Protein AF-A0A7S1EEF9-F1 (afdb_monomer)

Radius of gyration: 20.45 Å; Cα contacts (8 Å, |Δi|>4): 359; chains: 1; bounding box: 55×72×53 Å

Solvent-accessible surface area (backbone atoms only — not comparable to full-atom values): 11327 Å² total; per-residue (Å²): 123,61,65,48,66,45,102,85,72,47,78,41,76,46,71,66,39,69,47,90,55,63,42,70,73,32,57,14,54,49,58,38,53,23,78,31,76,46,67,27,38,35,26,31,38,33,30,49,46,54,71,49,89,58,75,60,46,37,29,29,81,78,40,41,70,28,49,68,80,46,69,42,42,42,54,56,38,74,76,43,38,69,61,53,48,47,66,74,62,53,83,86,68,64,92,70,43,84,84,50,58,78,56,48,59,57,25,44,51,48,21,53,48,40,38,47,56,54,30,72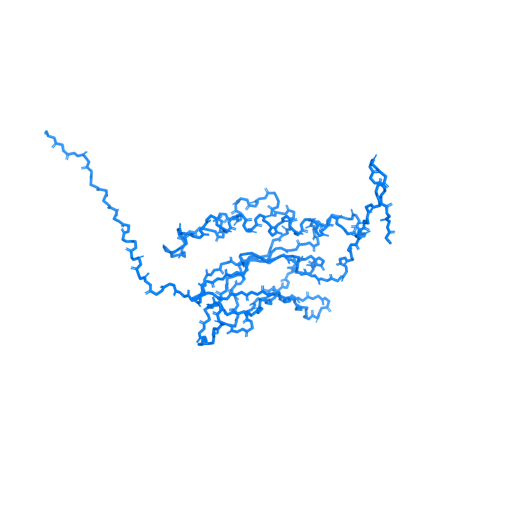,29,34,80,61,87,61,73,37,42,70,29,20,30,36,35,35,30,29,38,42,43,46,84,72,88,76,60,44,98,87,54,34,34,81,47,36,41,34,44,33,28,52,49,98,91,38,82,47,76,50,73,45,78,27,32,33,33,68,65,76,95,63,90,78,76,77,74,78,76,81,78,81,74,74,93,78,87,136

Organism: Hemiselmis andersenii (NCBI:txid464988)

Nearest PDB structures (foldseek):
  6tav-assembly1_B  TM=4.801E-01  e=5.821E-01  Homo sapiens
  6tav-assembly1_D  TM=5.056E-01  e=6.971E-01  Homo sapiens
  6tav-assembly1_A  TM=4.445E-01  e=6.565E-01  Homo sapiens
  3f83-assembly1_A  TM=3.306E-01  e=5.821E-01  Escherichia coli
  6q2s-assembly1_F  TM=2.881E-01  e=2.186E+00  Homo sapiens

Structure (mmCIF, N/CA/C/O backbone):
data_AF-A0A7S1EEF9-F1
#
_entry.id   AF-A0A7S1EEF9-F1
#
loop_
_atom_site.group_PDB
_atom_site.id
_atom_site.type_symbol
_atom_site.label_atom_id
_atom_site.label_alt_id
_atom_site.label_comp_id
_atom_site.label_asym_id
_atom_site.label_entity_id
_atom_site.label_seq_id
_atom_site.pdbx_PDB_ins_code
_atom_site.Cartn_x
_atom_site.Cartn_y
_atom_site.Cartn_z
_atom_site.occupancy
_atom_site.B_iso_or_equiv
_atom_site.auth_seq_id
_atom_site.auth_comp_id
_atom_site.auth_asym_id
_atom_site.auth_atom_id
_atom_site.pdbx_PDB_model_num
ATOM 1 N N . GLY A 1 1 ? -2.400 23.378 19.618 1.00 46.91 1 GLY A N 1
ATOM 2 C CA . GLY A 1 1 ? -1.379 22.393 20.005 1.00 46.91 1 GLY A CA 1
ATOM 3 C C . GLY A 1 1 ? -1.128 22.534 21.483 1.00 46.91 1 GLY A C 1
ATOM 4 O O . GLY A 1 1 ? -1.072 23.665 21.955 1.00 46.91 1 GLY A O 1
ATOM 5 N N . LEU A 1 2 ? -1.055 21.421 22.207 1.00 45.19 2 LEU A N 1
ATOM 6 C CA . LEU A 1 2 ? -0.464 21.422 23.544 1.00 45.19 2 LEU A CA 1
ATOM 7 C C . LEU A 1 2 ? 1.056 21.426 23.348 1.00 45.19 2 LEU A C 1
ATOM 9 O O . LEU A 1 2 ? 1.566 20.722 22.481 1.00 45.19 2 LEU A O 1
ATOM 13 N N . VAL A 1 3 ? 1.758 22.264 24.097 1.00 49.09 3 VAL A N 1
ATOM 14 C CA . VAL A 1 3 ? 3.220 22.260 24.147 1.00 49.09 3 VAL A CA 1
ATOM 15 C C . VAL A 1 3 ? 3.581 21.526 25.429 1.00 49.09 3 VAL A C 1
ATOM 17 O O . VAL A 1 3 ? 3.181 21.972 26.506 1.00 49.09 3 VAL A O 1
ATOM 20 N N . GLU A 1 4 ? 4.270 20.390 25.327 1.00 50.81 4 GLU A N 1
ATOM 21 C CA . GLU A 1 4 ? 4.992 19.867 26.487 1.00 50.81 4 GLU A CA 1
ATOM 22 C C . GLU A 1 4 ? 6.319 20.598 26.556 1.00 50.81 4 GLU A C 1
ATOM 24 O O . GLU A 1 4 ? 7.021 20.731 25.559 1.00 50.81 4 GLU A O 1
ATOM 29 N N . VAL A 1 5 ? 6.665 21.076 27.740 1.00 53.91 5 VAL A N 1
ATOM 30 C CA . VAL A 1 5 ? 8.011 21.572 27.992 1.00 53.91 5 VAL A CA 1
ATOM 31 C C . VAL A 1 5 ? 8.830 20.358 28.410 1.00 53.91 5 VAL A C 1
ATOM 33 O O . VAL A 1 5 ? 8.474 19.688 29.383 1.00 53.91 5 VAL A O 1
ATOM 36 N N . ASP A 1 6 ? 9.881 20.031 27.658 1.00 58.66 6 ASP A N 1
ATOM 37 C CA . ASP A 1 6 ? 10.762 18.926 28.028 1.00 58.66 6 ASP A CA 1
ATOM 38 C C . ASP A 1 6 ? 11.450 19.202 29.383 1.00 58.66 6 ASP A C 1
ATOM 40 O O . ASP A 1 6 ? 11.428 20.312 29.925 1.00 58.66 6 ASP A O 1
ATOM 44 N N . LYS A 1 7 ? 12.092 18.180 29.956 1.00 60.44 7 LYS A N 1
ATOM 45 C CA . LYS A 1 7 ? 12.815 18.293 31.238 1.00 60.44 7 LYS A CA 1
ATOM 46 C C . LYS A 1 7 ? 13.932 19.356 31.245 1.00 60.44 7 LYS A C 1
ATOM 48 O O . LYS A 1 7 ? 14.438 19.676 32.319 1.00 60.44 7 LYS A O 1
ATOM 53 N N . ASP A 1 8 ? 14.328 19.856 30.076 1.00 71.44 8 ASP A N 1
ATOM 54 C CA . ASP A 1 8 ? 15.395 20.830 29.865 1.00 71.44 8 ASP A CA 1
ATOM 55 C C . ASP A 1 8 ? 14.844 22.232 29.508 1.00 71.44 8 ASP A C 1
ATOM 57 O O . ASP A 1 8 ? 15.625 23.164 29.317 1.00 71.44 8 ASP A O 1
ATOM 61 N N . GLY A 1 9 ? 13.516 22.417 29.490 1.00 54.78 9 GLY A N 1
ATOM 62 C CA . GLY A 1 9 ? 12.869 23.709 29.261 1.00 54.78 9 GLY A CA 1
ATOM 63 C C . GLY A 1 9 ? 12.579 24.041 27.795 1.00 54.78 9 GLY A C 1
ATOM 64 O O . GLY A 1 9 ? 12.244 25.191 27.513 1.00 54.78 9 GLY A O 1
ATOM 65 N N . ASN A 1 10 ? 12.714 23.088 26.867 1.00 66.25 10 ASN A N 1
ATOM 66 C CA . ASN A 1 10 ? 12.400 23.321 25.457 1.00 66.25 10 ASN A CA 1
ATOM 67 C C . ASN A 1 10 ? 10.929 23.029 25.168 1.00 66.25 10 ASN A C 1
ATOM 69 O O . ASN A 1 10 ? 10.395 22.003 25.590 1.00 66.25 10 ASN A O 1
ATOM 73 N N . ASP A 1 11 ? 10.303 23.901 24.381 1.00 54.50 11 ASP A N 1
ATOM 74 C CA . ASP A 1 11 ? 8.966 23.675 23.844 1.00 54.50 11 ASP A CA 1
ATOM 75 C C . ASP A 1 11 ? 9.004 22.496 22.858 1.00 54.50 11 ASP A C 1
ATOM 77 O O . ASP A 1 11 ? 9.438 22.631 21.710 1.00 54.50 11 ASP A O 1
ATOM 81 N N . ALA A 1 12 ? 8.531 21.328 23.288 1.00 56.34 12 ALA A N 1
ATOM 82 C CA . ALA A 1 12 ? 8.181 20.242 22.392 1.00 56.34 12 ALA A CA 1
ATOM 83 C C . ALA A 1 12 ? 6.761 20.505 21.879 1.00 56.34 12 ALA A C 1
ATOM 85 O O . ALA A 1 12 ? 5.764 20.363 22.595 1.00 56.34 12 ALA A O 1
ATOM 86 N N . ALA A 1 13 ? 6.657 20.931 20.621 1.00 51.94 13 ALA A N 1
ATOM 87 C CA . ALA A 1 13 ? 5.372 21.006 19.945 1.00 51.94 13 ALA A CA 1
ATOM 88 C C . ALA A 1 13 ? 4.803 19.587 19.811 1.00 51.94 13 ALA A C 1
ATOM 90 O O . ALA A 1 13 ? 5.277 18.802 18.989 1.00 51.94 13 ALA A O 1
ATOM 91 N N . ILE A 1 14 ? 3.785 19.256 20.610 1.00 55.59 14 ILE A N 1
ATOM 92 C CA . ILE A 1 14 ? 3.015 18.033 20.399 1.00 55.59 14 ILE A CA 1
ATOM 93 C C . ILE A 1 14 ? 2.037 18.328 19.263 1.00 55.59 14 ILE A C 1
ATOM 95 O O . ILE A 1 14 ? 1.020 19.015 19.430 1.00 55.59 14 ILE A O 1
ATOM 99 N N . GLU A 1 15 ? 2.385 17.852 18.072 1.00 58.03 15 GLU A N 1
ATOM 100 C CA . GLU A 1 15 ? 1.498 17.875 16.919 1.00 58.03 15 GLU A CA 1
ATOM 101 C C . GLU A 1 15 ? 0.533 16.695 17.026 1.00 58.03 15 GLU A C 1
ATOM 103 O O . GLU A 1 15 ? 0.920 15.541 16.862 1.00 58.03 15 GLU A O 1
ATOM 108 N N . PHE A 1 16 ? -0.732 16.988 17.320 1.00 60.59 16 PHE A N 1
ATOM 109 C CA . PHE A 1 16 ? -1.771 15.972 17.248 1.00 60.59 16 PHE A CA 1
ATOM 110 C C . PHE A 1 16 ? -2.280 15.869 15.815 1.00 60.59 16 PHE A C 1
ATOM 112 O O . PHE A 1 16 ? -2.614 16.882 15.196 1.00 60.59 16 PHE A O 1
ATOM 119 N N . ARG A 1 17 ? -2.373 14.645 15.303 1.00 65.25 17 ARG A N 1
ATOM 120 C CA . ARG A 1 17 ? -3.018 14.338 14.031 1.00 65.25 17 ARG A CA 1
ATOM 121 C C . ARG A 1 17 ? -4.492 14.035 14.247 1.00 65.25 17 ARG A C 1
ATOM 123 O O . ARG A 1 17 ? -4.893 13.359 15.193 1.00 65.25 17 ARG A O 1
ATOM 130 N N . ASP A 1 18 ? -5.298 14.538 13.328 1.00 68.38 18 ASP A N 1
ATOM 131 C CA . ASP A 1 18 ? -6.700 14.175 13.210 1.00 68.38 18 ASP A CA 1
ATOM 132 C C . ASP A 1 18 ? -6.814 12.967 12.270 1.00 68.38 18 ASP A C 1
ATOM 134 O O . ASP A 1 18 ? -6.544 13.080 11.074 1.00 68.38 18 ASP A O 1
ATOM 138 N N . LEU A 1 19 ? -7.173 11.802 12.816 1.00 72.62 19 LEU A N 1
ATOM 139 C CA . LEU A 1 19 ? -7.384 10.577 12.038 1.00 72.62 19 LEU A CA 1
ATOM 140 C C . LEU A 1 19 ? -8.787 10.477 11.424 1.00 72.62 19 LEU A C 1
ATOM 142 O O . LEU A 1 19 ? -9.095 9.461 10.809 1.00 72.62 19 LEU A O 1
ATOM 146 N N . SER A 1 20 ? -9.629 11.509 11.537 1.00 70.31 20 SER A N 1
ATOM 147 C CA . SER A 1 20 ? -10.850 11.589 10.724 1.00 70.31 20 SER A CA 1
ATOM 148 C C . SER A 1 20 ? -10.544 11.773 9.234 1.00 70.31 20 SER A C 1
ATOM 150 O O . SER A 1 20 ? -11.399 11.507 8.391 1.00 70.31 20 SER A O 1
ATOM 152 N N . VAL A 1 21 ? -9.319 12.200 8.903 1.00 82.06 21 VAL A N 1
ATOM 153 C CA . VAL A 1 21 ? -8.825 12.303 7.532 1.00 82.06 21 VAL A CA 1
ATOM 154 C C . VAL A 1 21 ? -7.861 11.145 7.249 1.00 82.06 21 VAL A C 1
ATOM 156 O O . VAL A 1 21 ? -6.752 11.116 7.794 1.00 82.06 21 VAL A O 1
ATOM 159 N N . PRO A 1 22 ? -8.239 10.207 6.368 1.00 87.94 22 PRO A N 1
ATOM 160 C CA . PRO A 1 22 ? -7.384 9.092 5.991 1.00 87.94 22 PRO A CA 1
ATOM 161 C C . PRO A 1 22 ? -6.070 9.547 5.342 1.00 87.94 22 PRO A C 1
ATOM 163 O O . PRO A 1 22 ? -6.051 10.479 4.535 1.00 87.94 22 PRO A O 1
ATOM 166 N N . SER A 1 23 ? -4.962 8.865 5.639 1.00 89.94 23 SER A N 1
ATOM 167 C CA . SER A 1 23 ? -3.647 9.184 5.064 1.00 89.94 23 SER A CA 1
ATOM 168 C C . SER A 1 23 ? -2.727 7.968 4.936 1.00 89.94 23 SER A C 1
ATOM 170 O O . SER A 1 23 ? -2.947 6.937 5.571 1.00 89.94 23 SER A O 1
ATOM 172 N N . ILE A 1 24 ? -1.678 8.095 4.112 1.00 92.88 24 ILE A N 1
ATOM 173 C CA . ILE A 1 24 ? -0.607 7.097 3.986 1.00 92.88 24 ILE A CA 1
ATOM 174 C C . ILE A 1 24 ? 0.644 7.629 4.694 1.00 92.88 24 ILE A C 1
ATOM 176 O O . ILE A 1 24 ? 1.348 8.458 4.113 1.00 92.88 24 ILE A O 1
ATOM 180 N N . PRO A 1 25 ? 0.950 7.183 5.926 1.00 89.69 25 PRO A N 1
ATOM 181 C CA . PRO A 1 25 ? 2.152 7.629 6.622 1.00 89.69 25 PRO A CA 1
ATOM 182 C C . PRO A 1 25 ? 3.426 7.004 6.052 1.00 89.69 25 PRO A C 1
ATOM 184 O O . PRO A 1 25 ? 4.484 7.625 6.096 1.00 89.69 25 PRO A O 1
ATOM 187 N N . MET A 1 26 ? 3.345 5.780 5.517 1.00 89.56 26 MET A N 1
ATOM 188 C CA . MET A 1 26 ? 4.492 5.108 4.915 1.00 89.56 26 MET A CA 1
ATOM 189 C C . MET A 1 26 ? 4.072 3.996 3.954 1.00 89.56 26 MET A C 1
ATOM 191 O O . MET A 1 26 ? 3.024 3.365 4.108 1.00 89.56 26 MET A O 1
ATOM 195 N N . VAL A 1 27 ? 4.949 3.740 2.988 1.00 90.38 27 VAL A N 1
ATOM 196 C CA . VAL A 1 27 ? 4.906 2.601 2.078 1.00 90.38 27 VAL A CA 1
ATOM 197 C C . VAL A 1 27 ? 6.290 1.963 2.012 1.00 90.38 27 VAL A C 1
ATOM 199 O O . VAL A 1 27 ? 7.293 2.680 1.999 1.00 90.38 27 VAL A O 1
ATOM 202 N N . ALA A 1 28 ? 6.363 0.633 1.985 1.00 87.69 28 ALA A N 1
ATOM 203 C CA . ALA A 1 28 ? 7.625 -0.061 1.757 1.00 87.69 28 ALA A CA 1
ATOM 204 C C . ALA A 1 28 ? 7.444 -1.425 1.067 1.00 87.69 28 ALA A C 1
ATOM 206 O O . ALA A 1 28 ? 6.498 -2.145 1.383 1.00 87.69 28 ALA A O 1
ATOM 207 N N . PRO A 1 29 ? 8.386 -1.819 0.194 1.00 87.56 29 PRO A N 1
ATOM 208 C CA . PRO A 1 29 ? 9.399 -0.939 -0.388 1.00 87.56 29 PRO A CA 1
ATOM 209 C C . PRO A 1 29 ? 8.738 0.166 -1.234 1.00 87.56 29 PRO A C 1
ATOM 211 O O . PRO A 1 29 ? 7.658 -0.024 -1.786 1.00 87.56 29 PRO A O 1
ATOM 214 N N . SER A 1 30 ? 9.365 1.341 -1.304 1.00 86.12 30 SER A N 1
ATOM 215 C CA . SER A 1 30 ? 8.897 2.459 -2.144 1.00 86.12 30 SER A CA 1
ATOM 216 C C . SER A 1 30 ? 9.380 2.353 -3.595 1.00 86.12 30 SER A C 1
ATOM 218 O O . SER A 1 30 ? 9.077 3.220 -4.412 1.00 86.12 30 SER A O 1
ATOM 220 N N . GLU A 1 31 ? 10.130 1.297 -3.907 1.00 84.69 31 GLU A N 1
ATOM 221 C CA . GLU A 1 31 ? 10.705 1.000 -5.213 1.00 84.69 31 GLU A CA 1
ATOM 222 C C . GLU A 1 31 ? 10.540 -0.496 -5.525 1.00 84.69 31 GLU A C 1
ATOM 224 O O . GLU A 1 31 ? 10.658 -1.337 -4.628 1.00 84.69 31 GLU A O 1
ATOM 229 N N . ALA A 1 32 ? 10.282 -0.840 -6.787 1.00 84.12 32 ALA A N 1
ATOM 230 C CA . ALA A 1 32 ? 10.229 -2.221 -7.265 1.00 84.12 32 ALA A CA 1
ATOM 231 C C . ALA A 1 32 ? 10.844 -2.382 -8.664 1.00 84.12 32 ALA A C 1
ATOM 233 O O . ALA A 1 32 ? 10.880 -1.433 -9.444 1.00 84.12 32 ALA A O 1
ATOM 234 N N . PRO A 1 33 ? 11.288 -3.592 -9.042 1.00 85.12 33 PRO A N 1
ATOM 235 C CA . PRO A 1 33 ? 11.699 -3.878 -10.409 1.00 85.12 33 PRO A CA 1
ATOM 236 C C . PRO A 1 33 ? 10.537 -3.732 -11.404 1.00 85.12 33 PRO A C 1
ATOM 238 O O . PRO A 1 33 ? 9.390 -4.075 -11.112 1.00 85.12 33 PRO A O 1
ATOM 241 N N . ALA A 1 34 ? 10.860 -3.284 -12.618 1.00 87.06 34 ALA A N 1
ATOM 24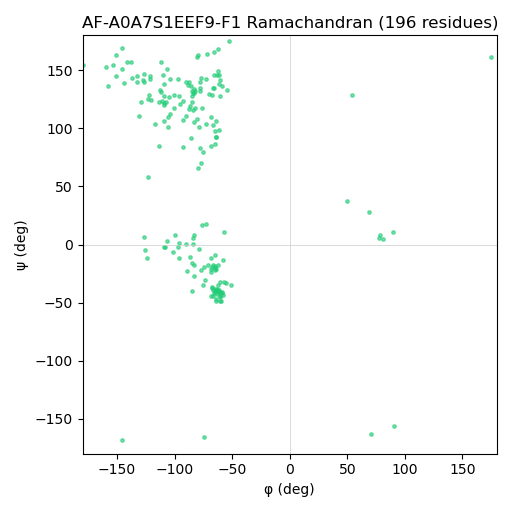2 C CA . ALA A 1 34 ? 9.916 -3.040 -13.708 1.00 87.06 34 ALA A CA 1
ATOM 243 C C . ALA A 1 34 ? 9.064 -4.263 -14.065 1.00 87.06 34 ALA A C 1
ATOM 245 O O . ALA A 1 34 ? 7.898 -4.114 -14.415 1.00 87.06 34 ALA A O 1
ATOM 246 N N . ARG A 1 35 ? 9.602 -5.481 -13.940 1.00 84.50 35 ARG A N 1
ATOM 247 C CA . ARG A 1 35 ? 8.847 -6.723 -14.178 1.00 84.50 35 ARG A CA 1
ATOM 248 C C . ARG A 1 35 ? 7.688 -6.978 -13.202 1.00 84.50 35 ARG A C 1
ATOM 250 O O . ARG A 1 35 ? 6.930 -7.917 -13.430 1.00 84.50 35 ARG A O 1
ATOM 257 N N . GLY A 1 36 ? 7.551 -6.189 -12.135 1.00 84.62 36 GLY A N 1
ATOM 258 C CA . GLY A 1 36 ? 6.510 -6.360 -11.123 1.00 84.62 36 GLY A CA 1
ATOM 259 C C . GLY A 1 36 ? 6.713 -7.592 -10.235 1.00 84.62 36 GLY A C 1
ATOM 260 O O . GLY A 1 36 ? 7.809 -8.153 -10.149 1.00 84.62 36 GLY A O 1
ATOM 261 N N . GLY A 1 37 ? 5.644 -7.993 -9.544 1.00 81.31 37 GLY A N 1
ATOM 262 C CA . GLY A 1 37 ? 5.634 -9.129 -8.615 1.00 81.31 37 GLY A CA 1
ATOM 263 C C . GLY A 1 37 ? 6.190 -8.807 -7.225 1.00 81.31 37 GLY A C 1
ATOM 264 O O . GLY A 1 37 ? 6.332 -9.694 -6.388 1.00 81.31 37 GLY A O 1
ATOM 265 N N . SER A 1 38 ? 6.534 -7.544 -6.961 1.00 84.12 38 SER A N 1
ATOM 266 C CA . SER A 1 38 ? 6.968 -7.107 -5.634 1.00 84.12 38 SER A CA 1
ATOM 267 C C . SER A 1 38 ? 5.772 -6.787 -4.758 1.00 84.12 38 SER A C 1
ATOM 269 O O . SER A 1 38 ? 4.900 -6.013 -5.150 1.00 84.12 38 SER A O 1
ATOM 271 N N . VAL A 1 39 ? 5.762 -7.341 -3.548 1.00 87.38 39 VAL A N 1
ATOM 272 C CA . VAL A 1 39 ? 4.751 -7.000 -2.553 1.00 87.38 39 VAL A CA 1
ATOM 273 C C . VAL A 1 39 ? 5.173 -5.751 -1.790 1.00 87.38 39 VAL A C 1
ATOM 275 O O . VAL A 1 39 ? 6.230 -5.698 -1.159 1.00 87.38 39 VAL A O 1
ATOM 278 N N . VAL A 1 40 ? 4.309 -4.750 -1.846 1.00 88.19 40 VAL A N 1
ATOM 279 C CA . VAL A 1 40 ? 4.423 -3.453 -1.198 1.00 88.19 40 VAL A CA 1
ATOM 280 C C . VAL A 1 40 ? 3.406 -3.389 -0.070 1.00 88.19 40 VAL A C 1
ATOM 282 O O . VAL A 1 40 ? 2.221 -3.647 -0.274 1.00 88.19 40 VAL A O 1
ATOM 285 N N . LEU A 1 41 ? 3.869 -3.037 1.123 1.00 90.44 41 LEU A N 1
ATOM 286 C CA . LEU A 1 41 ? 3.030 -2.805 2.285 1.00 90.44 41 LEU A CA 1
ATOM 287 C C . LEU A 1 41 ? 2.732 -1.309 2.396 1.00 90.44 41 LEU A C 1
ATOM 289 O O . LEU A 1 41 ? 3.649 -0.494 2.511 1.00 90.44 41 LEU A O 1
ATOM 293 N N . VAL A 1 42 ? 1.451 -0.955 2.366 1.00 92.56 42 VAL A N 1
ATOM 294 C CA . VAL A 1 42 ? 0.959 0.421 2.489 1.00 92.56 42 VAL A CA 1
ATOM 295 C C . VAL A 1 42 ? 0.234 0.558 3.821 1.00 92.56 42 VAL A C 1
ATOM 297 O O . VAL A 1 42 ? -0.721 -0.173 4.079 1.00 92.56 42 VAL A O 1
ATOM 300 N N . ALA A 1 43 ? 0.661 1.495 4.665 1.00 92.62 43 ALA A N 1
ATOM 301 C CA . ALA A 1 43 ? -0.096 1.852 5.858 1.00 92.62 43 ALA A CA 1
ATOM 302 C C . ALA A 1 43 ? -1.199 2.854 5.505 1.00 92.62 43 ALA A C 1
ATOM 304 O O . ALA A 1 43 ? -0.938 3.836 4.817 1.00 92.62 43 ALA A O 1
ATOM 305 N N . LEU A 1 44 ? -2.411 2.625 6.003 1.00 92.25 44 LEU A N 1
ATOM 306 C CA . LEU A 1 44 ? -3.544 3.542 5.925 1.00 92.25 44 LEU A CA 1
ATOM 307 C C . LEU A 1 44 ? -3.929 3.949 7.348 1.00 92.25 44 LEU A C 1
ATOM 309 O O . LEU A 1 44 ? -4.535 3.162 8.074 1.00 92.25 44 LEU A O 1
ATOM 313 N N . ALA A 1 45 ? -3.560 5.159 7.756 1.00 89.12 45 ALA A N 1
ATOM 314 C CA . ALA A 1 45 ? -3.952 5.716 9.046 1.00 89.12 45 ALA A CA 1
ATOM 315 C C . ALA A 1 45 ? -5.301 6.431 8.916 1.00 89.12 45 ALA A C 1
ATOM 317 O O . ALA A 1 45 ? -5.535 7.114 7.918 1.00 89.12 45 ALA A O 1
ATOM 318 N N . GLY A 1 46 ? -6.174 6.287 9.918 1.00 85.25 46 GLY A N 1
ATOM 319 C CA . GLY A 1 46 ? -7.500 6.915 9.902 1.00 85.25 46 GLY A CA 1
ATOM 320 C C . GLY A 1 46 ? -8.443 6.317 8.857 1.00 85.25 46 GLY A C 1
ATOM 321 O O . GLY A 1 46 ? -9.305 7.013 8.337 1.00 85.25 46 GLY A O 1
ATOM 322 N N . ALA A 1 47 ? -8.259 5.040 8.512 1.00 88.00 47 ALA A N 1
ATOM 323 C CA . ALA A 1 47 ? -9.030 4.340 7.484 1.00 88.00 47 ALA A CA 1
ATOM 324 C C . ALA A 1 47 ? -9.709 3.076 8.053 1.00 88.00 47 ALA A C 1
ATOM 326 O O . ALA A 1 47 ? -9.449 1.974 7.565 1.00 88.00 47 ALA A O 1
ATOM 327 N N . PRO A 1 48 ? -10.560 3.188 9.093 1.00 86.31 48 PRO A N 1
ATOM 328 C CA . PRO A 1 48 ? -11.176 2.021 9.727 1.00 86.31 48 PRO A CA 1
ATOM 329 C C . PRO A 1 48 ? -12.045 1.208 8.761 1.00 86.31 48 PRO A C 1
ATOM 331 O O . PRO A 1 48 ? -12.075 -0.016 8.857 1.00 86.31 48 PRO A O 1
ATOM 334 N N . ASP A 1 49 ? -12.686 1.855 7.787 1.00 88.88 49 ASP A N 1
ATOM 335 C CA . ASP A 1 49 ? -13.540 1.171 6.811 1.00 88.88 49 ASP A CA 1
ATOM 336 C C . ASP A 1 49 ? -12.751 0.277 5.845 1.00 88.88 49 ASP A C 1
ATOM 338 O O . ASP A 1 49 ? -13.295 -0.691 5.317 1.00 88.88 49 ASP A O 1
ATOM 342 N N . ALA A 1 50 ? -11.443 0.515 5.674 1.00 88.12 50 ALA A N 1
ATOM 343 C CA . ALA A 1 50 ? -10.575 -0.390 4.919 1.00 88.12 50 ALA A CA 1
ATOM 344 C C . ALA A 1 50 ? -10.427 -1.769 5.595 1.00 88.12 50 ALA A C 1
ATOM 346 O O . ALA A 1 50 ? -10.039 -2.734 4.943 1.00 88.12 50 ALA A O 1
ATOM 347 N N . LEU A 1 51 ? -10.737 -1.873 6.894 1.00 86.50 51 LEU A N 1
ATOM 348 C CA . LEU A 1 51 ? -10.774 -3.125 7.660 1.00 86.50 51 LEU A CA 1
ATOM 349 C C . LEU A 1 51 ? -12.155 -3.801 7.623 1.00 86.50 51 LEU A C 1
ATOM 351 O O . LEU A 1 51 ? -12.355 -4.825 8.281 1.00 86.50 51 LEU A O 1
ATOM 355 N N . GLY A 1 52 ? -13.116 -3.196 6.922 1.00 83.06 52 GLY A N 1
ATOM 356 C CA . GLY A 1 52 ? -14.471 -3.699 6.762 1.00 83.06 52 GLY A CA 1
ATOM 357 C C . GLY A 1 52 ? -14.569 -4.882 5.796 1.00 83.06 52 GLY A C 1
ATOM 358 O O . GLY A 1 52 ? -13.589 -5.532 5.441 1.00 83.06 52 GLY A O 1
ATOM 359 N N . THR A 1 53 ? -15.796 -5.188 5.376 1.00 76.56 53 THR A N 1
ATOM 360 C CA . THR A 1 53 ? -16.074 -6.290 4.438 1.00 76.56 53 THR A CA 1
ATOM 361 C C . THR A 1 53 ? -15.927 -5.898 2.974 1.00 76.56 53 THR A C 1
ATOM 363 O O . THR A 1 53 ? -15.878 -6.778 2.114 1.00 76.56 53 THR A O 1
ATOM 366 N N . ASP A 1 54 ? -15.903 -4.598 2.684 1.00 86.44 54 ASP A N 1
ATOM 367 C CA . ASP A 1 54 ? -15.773 -4.106 1.321 1.00 86.44 54 ASP A CA 1
ATOM 368 C C . ASP A 1 54 ? -14.344 -4.321 0.805 1.00 86.44 54 ASP A C 1
ATOM 370 O O . ASP A 1 54 ? -13.374 -4.175 1.553 1.00 86.44 54 ASP A O 1
ATOM 374 N N . PRO A 1 55 ? -14.185 -4.679 -0.480 1.00 87.44 55 PRO A N 1
ATOM 375 C CA . PRO A 1 55 ? -12.874 -4.958 -1.033 1.00 87.44 55 PRO A CA 1
ATOM 376 C C . PRO A 1 55 ? -12.029 -3.685 -1.091 1.00 87.44 55 PRO A C 1
ATOM 378 O O . PRO A 1 55 ? -12.426 -2.676 -1.677 1.00 87.44 55 PRO A O 1
ATOM 381 N N . VAL A 1 56 ? -10.818 -3.774 -0.547 1.00 93.88 56 VAL A N 1
ATOM 382 C CA . VAL A 1 56 ? -9.754 -2.806 -0.811 1.00 93.88 56 VAL A CA 1
ATOM 383 C C . VAL A 1 56 ? -9.161 -3.114 -2.179 1.00 93.88 56 VAL A C 1
ATOM 385 O O . VAL A 1 56 ? -8.834 -4.263 -2.483 1.00 93.88 56 VAL A O 1
ATOM 388 N N . THR A 1 57 ? -9.009 -2.091 -3.013 1.00 95.94 57 THR A N 1
ATOM 389 C CA . THR A 1 57 ? -8.342 -2.208 -4.309 1.00 95.94 57 THR A CA 1
ATOM 390 C C . THR A 1 57 ? -7.036 -1.436 -4.301 1.00 95.94 57 THR A C 1
ATOM 392 O O . THR A 1 57 ? -6.811 -0.527 -3.499 1.00 95.94 57 THR A O 1
ATOM 395 N N . CYS A 1 58 ? -6.136 -1.831 -5.192 1.00 93.69 58 CYS A N 1
ATOM 396 C CA . CYS A 1 58 ? -4.817 -1.244 -5.287 1.00 93.69 58 CYS A CA 1
ATOM 397 C C . CYS A 1 58 ? -4.400 -1.177 -6.751 1.00 93.69 58 CYS A C 1
ATOM 399 O O . CYS A 1 58 ? -4.673 -2.099 -7.519 1.00 93.69 58 CYS A O 1
ATOM 401 N N . PHE A 1 59 ? -3.769 -0.082 -7.156 1.00 95.62 59 PHE A N 1
ATOM 402 C CA . PHE A 1 59 ? -3.242 0.078 -8.506 1.00 95.62 59 PHE A CA 1
ATOM 403 C C . PHE A 1 59 ? -2.064 1.043 -8.521 1.00 95.62 59 PHE A C 1
ATOM 405 O O . PHE A 1 59 ? -1.960 1.943 -7.692 1.00 95.62 59 PHE A O 1
ATOM 412 N N . VAL A 1 60 ? -1.187 0.888 -9.503 1.00 93.31 60 VAL A N 1
ATOM 413 C CA . VAL A 1 60 ? -0.131 1.853 -9.800 1.00 93.31 60 VAL A CA 1
ATOM 414 C C . VAL A 1 60 ? -0.536 2.617 -11.053 1.00 93.31 60 VAL A C 1
ATOM 416 O O . VAL A 1 60 ? -0.826 2.000 -12.076 1.00 93.31 60 VAL A O 1
ATOM 419 N N . ILE A 1 61 ? -0.544 3.954 -11.003 1.00 92.19 61 ILE A N 1
ATOM 420 C CA . ILE A 1 61 ? -1.093 4.817 -12.076 1.00 92.19 61 ILE A CA 1
ATOM 421 C C . ILE A 1 61 ? -0.540 4.457 -13.467 1.00 92.19 61 ILE A C 1
ATOM 423 O O . ILE A 1 61 ? -1.252 4.522 -14.465 1.00 92.19 61 ILE A O 1
ATOM 427 N N . SER A 1 62 ? 0.726 4.049 -13.530 1.00 87.75 62 SER A N 1
ATOM 428 C CA . SER A 1 62 ? 1.447 3.728 -14.764 1.00 87.75 62 SER A CA 1
ATOM 429 C C . SER A 1 62 ? 1.473 2.247 -15.151 1.00 87.75 62 SER A C 1
ATOM 431 O O . SER A 1 62 ? 1.927 1.936 -16.249 1.00 87.75 62 SER A O 1
ATOM 433 N N . ALA A 1 63 ? 1.070 1.338 -14.258 1.00 87.19 63 ALA A N 1
ATOM 434 C CA . ALA A 1 63 ? 1.186 -0.114 -14.459 1.00 87.19 63 ALA A CA 1
ATOM 435 C C . ALA A 1 63 ? -0.156 -0.858 -14.332 1.00 87.19 63 ALA A C 1
ATOM 437 O O . ALA A 1 63 ? -0.262 -2.013 -14.734 1.00 87.19 63 ALA A O 1
ATOM 438 N N . GLY A 1 64 ? -1.203 -0.190 -13.842 1.00 92.06 64 GLY A N 1
ATOM 439 C CA . GLY A 1 64 ? -2.535 -0.763 -13.696 1.00 92.06 64 GLY A CA 1
ATOM 440 C C . GLY A 1 64 ? -2.760 -1.432 -12.341 1.00 92.06 64 GLY A C 1
ATOM 441 O O . GLY A 1 64 ? -2.153 -1.059 -11.338 1.00 92.06 64 GLY A O 1
ATOM 442 N N . ALA A 1 65 ? -3.710 -2.367 -12.307 1.00 93.62 65 ALA A N 1
ATOM 443 C CA . ALA A 1 65 ? -4.213 -2.972 -11.078 1.00 93.62 65 ALA A CA 1
ATOM 444 C C . ALA A 1 65 ? -3.186 -3.898 -10.410 1.00 93.62 65 ALA A C 1
ATOM 446 O O . ALA A 1 65 ? -2.661 -4.815 -11.046 1.00 93.62 65 ALA A O 1
ATOM 447 N N . CYS A 1 66 ? -2.967 -3.681 -9.117 1.00 90.12 66 CYS A N 1
ATOM 448 C CA . CYS A 1 66 ? -2.208 -4.556 -8.234 1.00 90.12 66 CYS A CA 1
ATOM 449 C C . CYS A 1 66 ? -3.078 -5.728 -7.762 1.00 90.12 66 CYS A C 1
ATOM 451 O O . CYS A 1 66 ? -4.308 -5.642 -7.741 1.00 90.12 66 CYS A O 1
ATOM 453 N N . THR A 1 67 ? -2.433 -6.784 -7.273 1.00 88.94 67 THR A N 1
ATOM 454 C CA . THR A 1 67 ? -3.118 -7.849 -6.527 1.00 88.94 67 THR A CA 1
ATOM 455 C C . THR A 1 67 ? -3.056 -7.533 -5.037 1.00 88.94 67 THR A C 1
ATOM 457 O O . THR A 1 67 ? -1.969 -7.355 -4.494 1.00 88.94 67 THR A O 1
ATOM 460 N N . VAL A 1 68 ? -4.200 -7.453 -4.354 1.00 89.06 68 VAL A N 1
ATOM 461 C CA . VAL A 1 68 ? -4.233 -7.285 -2.891 1.00 89.06 68 VAL A CA 1
ATOM 462 C C . VAL A 1 68 ? -4.184 -8.663 -2.238 1.00 89.06 68 VAL A C 1
ATOM 464 O O . VAL A 1 68 ? -5.099 -9.464 -2.412 1.00 89.06 68 VAL A O 1
ATOM 467 N N . HIS A 1 69 ? -3.118 -8.934 -1.486 1.00 84.69 69 HIS A N 1
ATOM 468 C CA . HIS A 1 69 ? -2.924 -10.205 -0.773 1.00 84.69 69 HIS A CA 1
ATOM 469 C C . HIS A 1 69 ? -3.643 -10.241 0.570 1.00 84.69 69 HIS A C 1
ATOM 471 O O . HIS A 1 69 ? -4.022 -11.303 1.059 1.00 84.69 69 HIS A O 1
ATOM 477 N N . GLY A 1 70 ? -3.840 -9.074 1.171 1.00 85.44 70 GLY A N 1
ATOM 478 C CA . GLY A 1 70 ? -4.550 -8.962 2.426 1.00 85.44 70 GLY A CA 1
ATOM 479 C C . GLY A 1 70 ? -4.544 -7.549 2.972 1.00 85.44 70 GLY A C 1
ATOM 480 O O . GLY A 1 70 ? -3.717 -6.709 2.606 1.00 85.44 70 GLY A O 1
ATOM 481 N N . VAL A 1 71 ? -5.484 -7.331 3.881 1.00 90.06 71 VAL A N 1
ATOM 482 C CA . VAL A 1 71 ? -5.577 -6.138 4.706 1.00 90.06 71 VAL A CA 1
ATOM 483 C C . VAL A 1 71 ? -5.570 -6.608 6.149 1.00 90.06 71 VAL A C 1
ATOM 485 O O . VAL A 1 71 ? -6.367 -7.468 6.525 1.00 90.06 71 VAL A O 1
ATOM 488 N N . VAL A 1 72 ? -4.645 -6.091 6.948 1.00 88.19 72 VAL A N 1
ATOM 489 C CA . VAL A 1 72 ? -4.506 -6.475 8.355 1.00 88.19 72 VAL A CA 1
ATOM 490 C C . VAL A 1 72 ? -4.524 -5.246 9.242 1.00 88.19 72 VAL A C 1
ATOM 492 O O . VAL A 1 72 ? -4.044 -4.179 8.862 1.00 88.19 72 VAL A O 1
ATOM 495 N N . LYS A 1 73 ? -5.072 -5.393 10.446 1.00 88.69 73 LYS A N 1
ATOM 496 C CA . LYS A 1 73 ? -4.994 -4.348 11.466 1.00 88.69 73 LYS A CA 1
ATOM 497 C C . LYS A 1 73 ? -3.550 -4.166 11.904 1.00 88.69 73 LYS A C 1
ATOM 499 O O . LYS A 1 73 ? -2.810 -5.147 12.012 1.00 88.69 73 LYS A O 1
ATOM 504 N N . LEU A 1 74 ? -3.167 -2.933 12.227 1.00 87.19 74 LEU A N 1
ATOM 505 C CA . LEU A 1 74 ? -1.847 -2.671 12.793 1.00 87.19 74 LEU A CA 1
ATOM 506 C C . LEU A 1 74 ? -1.639 -3.452 14.100 1.00 87.19 74 LEU A C 1
ATOM 508 O O . LEU A 1 74 ? -0.587 -4.054 14.276 1.00 87.19 74 LEU A O 1
ATOM 512 N N . SER A 1 75 ? -2.652 -3.526 14.967 1.00 85.38 75 SER A N 1
ATOM 513 C CA . SER A 1 75 ? -2.602 -4.305 16.215 1.00 85.38 75 SER A CA 1
ATOM 514 C C . SER A 1 75 ? -2.367 -5.807 15.975 1.00 85.38 75 SER A C 1
ATOM 516 O O . SER A 1 75 ? -1.553 -6.433 16.658 1.00 85.38 75 SER A O 1
ATOM 518 N N . ASP A 1 76 ? -3.008 -6.387 14.956 1.00 85.12 76 ASP A N 1
ATOM 519 C CA . ASP A 1 76 ? -2.766 -7.776 14.544 1.00 85.12 76 ASP A CA 1
ATOM 520 C C . ASP A 1 76 ? -1.355 -7.973 13.980 1.00 85.12 76 ASP A C 1
ATOM 522 O O . ASP A 1 76 ? -0.721 -9.000 14.242 1.00 85.12 76 ASP A O 1
ATOM 526 N N . TRP A 1 77 ? -0.852 -7.005 13.211 1.00 84.94 77 TRP A N 1
ATOM 527 C CA . TRP A 1 77 ? 0.519 -7.026 12.711 1.00 84.94 77 TRP A CA 1
ATOM 528 C C . TRP A 1 77 ? 1.537 -6.910 13.843 1.00 84.94 77 TRP A C 1
ATOM 530 O O . TRP A 1 77 ? 2.511 -7.645 13.855 1.00 84.94 77 TRP A O 1
ATOM 540 N N . GLU A 1 78 ? 1.328 -6.057 14.839 1.00 84.00 78 GLU A N 1
ATOM 541 C CA . GLU A 1 78 ? 2.233 -5.982 15.991 1.00 84.00 78 GLU A CA 1
ATOM 542 C C . GLU A 1 78 ? 2.267 -7.302 16.777 1.00 84.00 7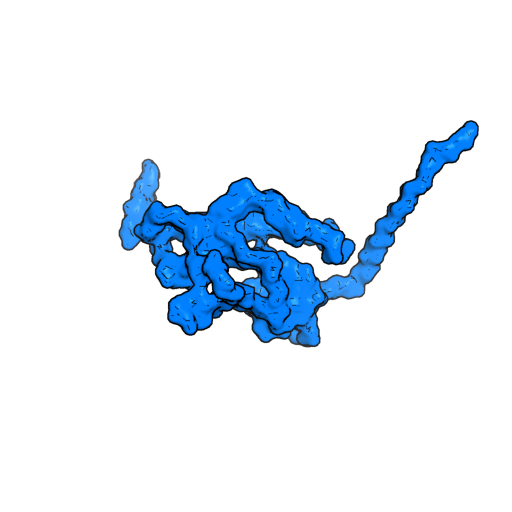8 GLU A C 1
ATOM 544 O O . GLU A 1 78 ? 3.325 -7.714 17.250 1.00 84.00 78 GLU A O 1
ATOM 549 N N . ALA A 1 79 ? 1.134 -8.006 16.863 1.00 83.94 79 ALA A N 1
ATOM 550 C CA . ALA A 1 79 ? 1.051 -9.294 17.545 1.00 83.94 79 ALA A CA 1
ATOM 551 C C . ALA A 1 79 ? 1.665 -10.463 16.748 1.00 83.94 79 ALA A C 1
ATOM 553 O O . ALA A 1 79 ? 2.202 -11.396 17.347 1.00 83.94 79 ALA A O 1
ATOM 554 N N . LYS A 1 80 ? 1.556 -10.454 15.411 1.00 81.94 80 LYS A N 1
ATOM 555 C CA . LYS A 1 80 ? 1.871 -11.611 14.540 1.00 81.94 80 LYS A CA 1
ATOM 556 C C . LYS A 1 80 ? 2.866 -11.300 13.416 1.00 81.94 80 LYS A C 1
ATOM 558 O O . LYS A 1 80 ? 3.096 -12.148 12.559 1.00 81.94 80 LYS A O 1
ATOM 563 N N . GLY A 1 81 ? 3.449 -10.104 13.395 1.00 70.56 81 GLY A N 1
ATOM 564 C CA . GLY A 1 81 ? 4.089 -9.485 12.227 1.00 70.56 81 GLY A CA 1
ATOM 565 C C . GLY A 1 81 ? 5.202 -10.297 11.590 1.00 70.56 81 GLY A C 1
ATOM 566 O O . GLY A 1 81 ? 5.326 -10.279 10.373 1.00 70.56 81 GLY A O 1
ATOM 567 N N . ALA A 1 82 ? 5.947 -11.079 12.376 1.00 73.50 82 ALA A N 1
ATOM 568 C CA . ALA A 1 82 ? 6.928 -12.018 11.838 1.00 73.50 82 ALA A CA 1
ATOM 569 C C . ALA A 1 82 ? 6.276 -13.073 10.926 1.00 73.50 82 ALA A C 1
ATOM 571 O O . ALA A 1 82 ? 6.752 -13.298 9.821 1.00 73.50 82 ALA A O 1
ATOM 572 N N . GLY A 1 83 ? 5.139 -13.645 11.330 1.00 73.25 83 GLY A N 1
ATOM 573 C CA . GLY A 1 83 ? 4.404 -14.615 10.517 1.00 73.25 83 GLY A CA 1
ATOM 574 C C . GLY A 1 83 ? 3.796 -13.995 9.258 1.00 73.25 83 GLY A C 1
ATOM 575 O O . GLY A 1 83 ? 3.812 -14.616 8.199 1.00 73.25 83 GLY A O 1
ATOM 576 N N . TYR A 1 84 ? 3.306 -12.753 9.329 1.00 75.50 84 TYR A N 1
ATOM 577 C CA . TYR A 1 84 ? 2.848 -12.053 8.125 1.00 75.50 84 TYR A CA 1
ATOM 578 C C . TYR A 1 84 ? 4.011 -11.717 7.192 1.00 75.50 84 TYR A C 1
ATOM 580 O O . TYR A 1 84 ? 3.914 -11.970 5.996 1.00 75.50 84 TYR A O 1
ATOM 588 N N . ALA A 1 85 ? 5.126 -11.212 7.720 1.00 72.12 85 ALA A N 1
ATOM 589 C CA . ALA A 1 85 ? 6.320 -10.949 6.930 1.00 72.12 85 ALA A CA 1
ATOM 590 C C . ALA A 1 85 ? 6.835 -12.231 6.260 1.00 72.12 85 ALA A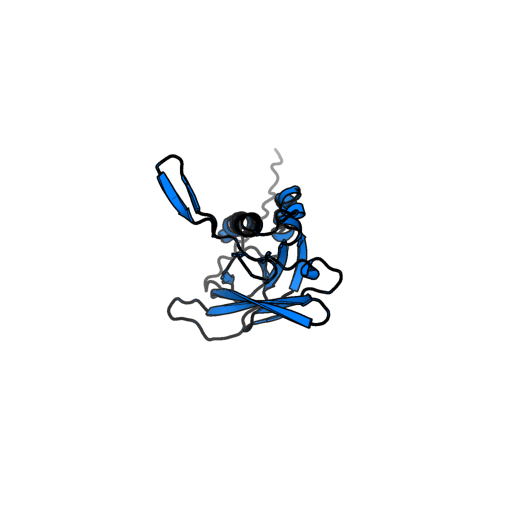 C 1
ATOM 592 O O . ALA A 1 85 ? 7.155 -12.194 5.077 1.00 72.12 85 ALA A O 1
ATOM 593 N N . GLU A 1 86 ? 6.840 -13.371 6.955 1.00 71.12 86 GLU A N 1
ATOM 594 C CA . GLU A 1 86 ? 7.183 -14.678 6.382 1.00 71.12 86 GLU A CA 1
ATOM 595 C C . GLU A 1 86 ? 6.231 -15.096 5.256 1.00 71.12 86 GLU A C 1
ATOM 597 O O . GLU A 1 86 ? 6.691 -15.580 4.228 1.00 71.12 86 GLU A O 1
ATOM 602 N N . LEU A 1 87 ? 4.920 -14.877 5.394 1.00 70.38 87 LEU A N 1
ATOM 603 C CA . LEU A 1 87 ? 3.954 -15.149 4.321 1.00 70.38 87 LEU A CA 1
ATOM 604 C C . LEU A 1 87 ? 4.190 -14.264 3.091 1.00 70.38 87 LEU A C 1
ATOM 606 O O . LEU A 1 87 ? 4.109 -14.752 1.967 1.00 70.38 87 LEU A O 1
ATOM 610 N N . LEU A 1 88 ? 4.514 -12.987 3.304 1.00 70.44 88 LEU A N 1
ATOM 611 C CA . LEU A 1 88 ? 4.798 -12.030 2.231 1.00 70.44 88 LEU A CA 1
ATOM 612 C C . LEU A 1 88 ? 6.178 -12.247 1.585 1.00 70.44 88 LEU A C 1
ATOM 614 O O . LEU A 1 88 ? 6.410 -11.783 0.472 1.00 70.44 88 LEU A O 1
ATOM 618 N N . THR A 1 89 ? 7.089 -12.947 2.267 1.00 65.44 89 THR A N 1
ATOM 619 C CA . THR A 1 89 ? 8.463 -13.217 1.804 1.00 65.44 89 THR A CA 1
ATOM 620 C C . THR A 1 89 ? 8.710 -14.681 1.406 1.00 65.44 89 THR A C 1
ATOM 622 O O . THR A 1 89 ? 9.801 -15.001 0.931 1.00 65.44 89 THR A O 1
ATOM 625 N N . ASN A 1 90 ? 7.718 -15.575 1.541 1.00 58.62 90 ASN A N 1
ATOM 626 C CA . ASN A 1 90 ? 7.836 -16.995 1.181 1.00 58.62 90 ASN A CA 1
ATOM 627 C C . ASN A 1 90 ? 8.034 -17.157 -0.348 1.00 58.62 90 ASN A C 1
ATOM 629 O O . ASN A 1 90 ? 7.335 -16.509 -1.135 1.00 58.62 90 ASN A O 1
ATOM 633 N N . PRO A 1 91 ? 8.975 -17.997 -0.825 1.00 46.53 91 PRO A N 1
ATOM 634 C CA . PRO A 1 91 ? 9.517 -17.889 -2.164 1.00 46.53 91 PRO A CA 1
ATOM 635 C C . PRO A 1 91 ? 8.739 -18.770 -3.145 1.00 46.53 91 PRO A C 1
ATOM 637 O O . PRO A 1 91 ? 9.163 -19.865 -3.501 1.00 46.53 91 PRO A O 1
ATOM 640 N N . THR A 1 92 ? 7.626 -18.264 -3.665 1.00 44.00 92 THR A N 1
ATOM 641 C CA . THR A 1 92 ? 7.204 -18.593 -5.043 1.00 44.00 92 THR A CA 1
ATOM 642 C C . THR A 1 92 ? 7.621 -17.518 -6.049 1.00 44.00 92 THR A C 1
ATOM 644 O O . THR A 1 92 ? 7.451 -17.700 -7.251 1.00 44.00 92 THR A O 1
ATOM 647 N N . PHE A 1 93 ? 8.256 -16.434 -5.590 1.00 43.59 93 PHE A N 1
ATOM 648 C CA . PHE A 1 93 ? 8.683 -15.312 -6.422 1.00 43.59 93 PHE A CA 1
ATOM 649 C C . PHE A 1 93 ? 10.212 -15.193 -6.494 1.00 43.59 93 PHE A C 1
ATOM 651 O O . PHE A 1 93 ? 10.835 -14.427 -5.775 1.00 43.59 93 PHE A O 1
ATOM 658 N N . SER A 1 94 ? 10.779 -15.968 -7.425 1.00 37.56 94 SER A N 1
ATOM 659 C CA . SER A 1 94 ? 11.987 -15.702 -8.225 1.00 37.56 94 SER A CA 1
ATOM 660 C C . SER A 1 94 ? 13.311 -15.334 -7.521 1.00 37.56 94 SER A C 1
ATOM 662 O O . SER A 1 94 ? 13.431 -14.364 -6.777 1.00 37.56 94 SER A O 1
ATOM 664 N N . ALA A 1 95 ? 14.368 -16.062 -7.902 1.00 33.44 95 ALA A N 1
ATOM 665 C CA . ALA A 1 95 ? 15.761 -16.021 -7.432 1.00 33.44 95 ALA A CA 1
ATOM 666 C C . ALA A 1 95 ? 16.503 -14.664 -7.532 1.00 33.44 95 ALA A C 1
ATOM 668 O O . ALA A 1 95 ? 17.710 -14.597 -7.318 1.00 33.44 95 ALA A O 1
ATOM 669 N N . PHE A 1 96 ? 15.805 -13.573 -7.828 1.00 38.81 96 PHE A N 1
ATOM 670 C CA . PHE A 1 96 ? 16.351 -12.223 -7.823 1.00 38.81 96 PHE A CA 1
ATOM 671 C C . PHE A 1 96 ? 16.239 -11.522 -6.461 1.00 38.81 96 PHE A C 1
ATOM 673 O O . PHE A 1 96 ? 17.018 -10.619 -6.174 1.00 38.81 96 PHE A O 1
ATOM 680 N N . LEU A 1 97 ? 15.305 -11.939 -5.596 1.00 40.47 97 LEU A N 1
ATOM 681 C CA . LEU A 1 97 ? 15.153 -11.339 -4.265 1.00 40.47 97 LEU A CA 1
ATOM 682 C C . LEU A 1 97 ? 16.334 -11.640 -3.330 1.00 40.47 97 LEU A C 1
ATOM 684 O O . LEU A 1 97 ? 16.468 -10.974 -2.317 1.00 40.47 97 LEU A O 1
ATOM 688 N N . ALA A 1 98 ? 17.241 -12.563 -3.660 1.00 40.38 98 ALA A N 1
ATOM 689 C CA . ALA A 1 98 ? 18.373 -12.894 -2.789 1.00 40.38 98 ALA A CA 1
ATOM 690 C C . ALA A 1 98 ? 19.344 -11.717 -2.533 1.00 40.38 98 ALA A C 1
ATOM 692 O O . ALA A 1 98 ? 20.097 -11.764 -1.564 1.00 40.38 98 ALA A O 1
ATOM 693 N N . SER A 1 99 ? 19.320 -10.650 -3.347 1.00 39.09 99 SER A N 1
ATOM 694 C CA . SER A 1 99 ? 20.077 -9.414 -3.078 1.00 39.09 99 SER A CA 1
ATOM 695 C C . SER A 1 99 ? 19.240 -8.264 -2.499 1.00 39.09 99 SER A C 1
ATOM 697 O O . SER A 1 99 ? 19.813 -7.241 -2.138 1.00 39.09 99 SER A O 1
ATOM 699 N N . SER A 1 100 ? 17.911 -8.401 -2.397 1.00 43.06 100 SER A N 1
ATOM 700 C CA . SER A 1 100 ? 16.993 -7.371 -1.870 1.00 43.06 100 SER A CA 1
ATOM 701 C C . SER A 1 100 ? 16.092 -7.847 -0.717 1.00 43.06 100 SER A C 1
ATOM 703 O O . SER A 1 100 ? 15.395 -7.036 -0.116 1.00 43.06 100 SER A O 1
ATOM 705 N N . SER A 1 101 ? 16.128 -9.128 -0.340 1.00 43.62 101 SER A N 1
ATOM 706 C CA . SER A 1 101 ? 15.255 -9.746 0.673 1.00 43.62 101 SER A CA 1
ATOM 707 C C . SER A 1 101 ? 15.554 -9.318 2.109 1.00 43.62 101 SER A C 1
ATOM 709 O O . SER A 1 101 ? 14.705 -9.471 2.981 1.00 43.62 101 SER A O 1
ATOM 711 N N . VAL A 1 102 ? 16.736 -8.751 2.370 1.00 41.66 102 VAL A N 1
ATOM 712 C CA . VAL A 1 102 ? 17.049 -8.114 3.663 1.00 41.66 102 VAL A CA 1
ATOM 713 C C . VAL A 1 102 ? 16.388 -6.726 3.757 1.00 41.66 102 VAL A C 1
ATOM 715 O O . VAL A 1 102 ? 16.115 -6.245 4.849 1.00 41.66 102 VAL A O 1
ATOM 718 N N . ALA A 1 103 ? 16.043 -6.100 2.623 1.00 48.66 103 ALA A N 1
ATOM 719 C CA . ALA A 1 103 ? 15.402 -4.784 2.588 1.00 48.66 103 ALA A CA 1
ATOM 720 C C . ALA A 1 103 ? 13.872 -4.831 2.792 1.00 48.66 103 ALA A C 1
ATOM 722 O O . ALA A 1 103 ? 13.270 -3.811 3.124 1.00 48.66 103 ALA A O 1
ATOM 723 N N . THR A 1 104 ? 13.220 -5.989 2.627 1.00 65.12 104 THR A N 1
ATOM 724 C CA . THR A 1 104 ? 11.751 -6.096 2.712 1.00 65.12 104 THR A CA 1
ATOM 725 C C . THR A 1 104 ? 11.235 -6.276 4.138 1.00 65.12 104 THR A C 1
ATOM 727 O O . THR A 1 104 ? 10.252 -5.633 4.495 1.00 65.12 104 THR A O 1
ATOM 730 N N . SER A 1 105 ? 11.896 -7.073 4.988 1.00 66.81 105 SER A N 1
ATOM 731 C CA . SER A 1 105 ? 11.473 -7.233 6.393 1.00 66.81 105 SER A CA 1
ATOM 732 C C . SER A 1 105 ? 11.647 -5.943 7.192 1.00 66.81 105 SER A C 1
ATOM 734 O O . SER A 1 105 ? 10.732 -5.527 7.903 1.00 66.81 105 SER A O 1
ATOM 736 N N . ASP A 1 106 ? 12.790 -5.276 7.019 1.00 73.06 106 ASP A N 1
ATOM 737 C CA . ASP A 1 106 ? 13.090 -4.001 7.675 1.00 73.06 106 ASP A CA 1
ATOM 738 C C . ASP A 1 106 ? 12.178 -2.888 7.147 1.00 73.06 106 ASP A C 1
ATOM 740 O O . ASP A 1 106 ? 11.692 -2.060 7.918 1.00 73.06 106 ASP A O 1
ATOM 744 N N . GLY A 1 107 ? 11.871 -2.910 5.845 1.00 78.38 107 GLY A N 1
ATOM 745 C CA . GLY A 1 107 ? 10.889 -2.022 5.229 1.00 78.38 107 GLY A CA 1
ATOM 746 C C . GLY A 1 107 ? 9.487 -2.199 5.816 1.00 78.38 107 GLY A C 1
ATOM 747 O O . GLY A 1 107 ? 8.864 -1.218 6.219 1.00 78.38 107 GLY A O 1
ATOM 748 N N . TYR A 1 108 ? 8.994 -3.434 5.933 1.00 82.50 108 TYR A N 1
ATOM 749 C CA . TYR A 1 108 ? 7.678 -3.703 6.524 1.00 82.50 108 TYR A CA 1
ATOM 750 C C . TYR A 1 108 ? 7.621 -3.333 8.010 1.00 82.50 108 TYR A C 1
ATOM 752 O O . TYR A 1 108 ? 6.630 -2.761 8.469 1.00 82.50 108 TYR A O 1
ATOM 760 N N . ALA A 1 109 ? 8.697 -3.586 8.760 1.00 82.56 109 ALA A N 1
ATOM 761 C CA . ALA A 1 109 ? 8.814 -3.133 10.142 1.00 82.56 109 ALA A CA 1
ATOM 762 C C . ALA A 1 109 ? 8.799 -1.598 10.242 1.00 82.56 109 ALA A C 1
ATOM 764 O O . ALA A 1 109 ? 8.144 -1.043 11.126 1.00 82.56 109 ALA A O 1
ATOM 765 N N . ALA A 1 110 ? 9.464 -0.899 9.316 1.00 85.12 110 ALA A N 1
ATOM 766 C CA . ALA A 1 110 ? 9.442 0.557 9.255 1.00 85.12 110 ALA A CA 1
ATOM 767 C C . ALA A 1 110 ? 8.039 1.101 8.943 1.00 85.12 110 ALA A C 1
ATOM 769 O O . ALA A 1 110 ? 7.616 2.051 9.600 1.00 85.12 110 ALA A O 1
ATOM 770 N N . VAL A 1 111 ? 7.293 0.468 8.028 1.00 84.00 111 VAL A N 1
ATOM 771 C CA . VAL A 1 111 ? 5.893 0.826 7.731 1.00 84.00 111 VAL A CA 1
ATOM 77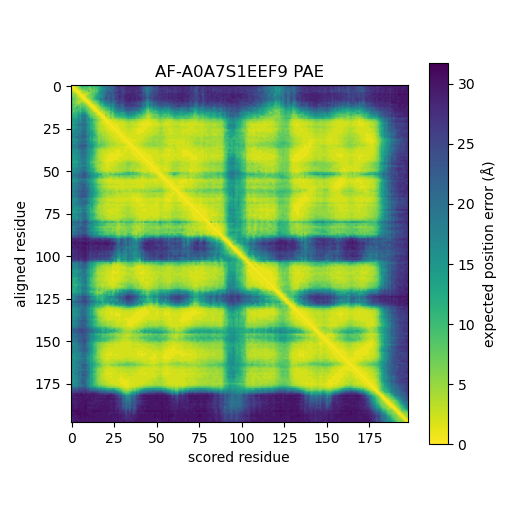2 C C . VAL A 1 111 ? 5.022 0.684 8.972 1.00 84.00 111 VAL A C 1
ATOM 774 O O . VAL A 1 111 ? 4.310 1.621 9.325 1.00 84.00 111 VAL A O 1
ATOM 777 N N . ALA A 1 112 ? 5.112 -0.448 9.674 1.00 83.94 112 ALA A N 1
ATOM 778 C CA . ALA A 1 112 ? 4.359 -0.666 10.906 1.00 83.94 112 ALA A CA 1
ATOM 779 C C . ALA A 1 112 ? 4.725 0.356 11.996 1.00 83.94 112 ALA A C 1
ATOM 781 O O . ALA A 1 112 ? 3.846 0.871 12.684 1.00 83.94 112 ALA A O 1
ATOM 782 N N . ARG A 1 113 ? 6.009 0.715 12.119 1.00 85.38 113 ARG A N 1
ATOM 783 C CA . ARG A 1 113 ? 6.462 1.754 13.052 1.00 85.38 113 ARG A CA 1
ATOM 784 C C . ARG A 1 113 ? 5.902 3.133 12.698 1.00 85.38 113 ARG A C 1
ATOM 786 O O . ARG A 1 113 ? 5.360 3.790 13.576 1.00 85.38 113 ARG A O 1
ATOM 793 N N . ALA A 1 114 ? 5.982 3.558 11.439 1.00 85.25 114 ALA A N 1
ATOM 794 C CA . ALA A 1 114 ? 5.448 4.853 11.009 1.00 85.25 114 ALA A CA 1
ATOM 795 C C . ALA A 1 114 ? 3.920 4.928 11.179 1.00 85.25 114 ALA A C 1
ATOM 797 O O . ALA A 1 114 ? 3.369 5.950 11.595 1.00 85.25 114 ALA A O 1
ATOM 798 N N . ALA A 1 115 ? 3.233 3.816 10.906 1.00 85.12 115 ALA A N 1
ATOM 799 C CA . ALA A 1 115 ? 1.808 3.652 11.157 1.00 85.12 115 ALA A CA 1
ATOM 800 C C . ALA A 1 115 ? 1.478 3.817 12.651 1.00 85.12 115 ALA A C 1
ATOM 802 O O . ALA A 1 115 ? 0.571 4.568 13.007 1.00 85.12 115 ALA A O 1
ATOM 803 N N . ARG A 1 116 ? 2.267 3.188 13.530 1.00 83.81 116 ARG A N 1
ATOM 804 C CA . ARG A 1 116 ? 2.137 3.308 14.987 1.00 83.81 116 ARG A CA 1
ATOM 805 C C . ARG A 1 116 ? 2.396 4.726 15.480 1.00 83.81 116 ARG A C 1
ATOM 807 O O . ARG A 1 116 ? 1.613 5.226 16.276 1.00 83.81 116 ARG A O 1
ATOM 814 N N . GLU A 1 117 ? 3.468 5.370 15.028 1.00 83.31 117 GLU A N 1
ATOM 815 C CA . GLU A 1 117 ? 3.788 6.755 15.397 1.00 83.31 117 GLU A CA 1
ATOM 816 C C . GLU A 1 117 ? 2.638 7.691 15.008 1.00 83.31 117 GLU A C 1
ATOM 818 O O . GLU A 1 117 ? 2.185 8.494 15.818 1.00 83.31 117 GLU A O 1
ATOM 823 N N . THR A 1 118 ? 2.081 7.513 13.808 1.00 79.75 118 THR A N 1
ATOM 824 C CA . THR A 1 118 ? 0.917 8.279 13.342 1.00 79.75 118 THR A CA 1
ATOM 825 C C . THR A 1 118 ? -0.316 8.025 14.209 1.00 79.75 118 THR A C 1
ATOM 827 O O . THR A 1 118 ? -1.001 8.973 14.584 1.00 79.75 118 THR A O 1
ATOM 830 N N . ALA A 1 119 ? -0.571 6.767 14.578 1.00 76.75 119 ALA A N 1
ATOM 831 C CA . ALA A 1 119 ? -1.666 6.391 15.466 1.00 76.75 119 ALA A CA 1
ATOM 832 C C . ALA A 1 119 ? -1.504 6.979 16.882 1.00 76.75 119 ALA A C 1
ATOM 834 O O . ALA A 1 119 ? -2.471 7.453 17.473 1.00 76.75 119 ALA A O 1
ATOM 835 N N . GLN A 1 120 ? -0.287 7.010 17.426 1.00 73.19 120 GLN A N 1
ATOM 836 C CA . GLN A 1 120 ? -0.007 7.558 18.759 1.00 73.19 120 GLN A CA 1
ATOM 837 C C . GLN A 1 120 ? -0.191 9.079 18.850 1.00 73.19 120 GLN A C 1
ATOM 839 O O . GLN A 1 120 ? -0.446 9.588 19.937 1.00 73.19 120 GLN A O 1
ATOM 844 N N . LEU A 1 121 ? -0.103 9.798 17.729 1.00 69.06 121 LEU A N 1
ATOM 845 C CA . LEU A 1 121 ? -0.310 11.247 17.668 1.00 69.06 121 LEU A CA 1
ATOM 846 C C . LEU A 1 121 ? -1.796 11.646 17.575 1.00 69.06 121 LEU A C 1
ATOM 848 O O . LEU A 1 121 ? -2.097 12.812 17.346 1.00 69.06 121 LEU A O 1
ATOM 852 N N . THR A 1 122 ? -2.743 10.719 17.728 1.00 67.00 122 THR A N 1
ATOM 853 C CA . THR A 1 122 ? -4.169 10.991 17.471 1.00 67.00 122 THR A CA 1
ATOM 854 C C . THR A 1 122 ? -4.846 11.781 18.596 1.00 67.00 122 THR A C 1
ATOM 856 O O . THR A 1 122 ? -4.575 11.563 19.775 1.00 67.00 122 THR A O 1
ATOM 859 N N . LEU A 1 123 ? -5.772 12.681 18.237 1.00 58.81 123 LEU A N 1
ATOM 860 C CA . LEU A 1 123 ? -6.618 13.435 19.184 1.00 58.81 123 LEU A CA 1
ATOM 861 C C . LEU A 1 123 ? -7.596 12.560 19.993 1.00 58.81 123 LEU A C 1
ATOM 863 O O . LEU A 1 123 ? -8.058 12.985 21.052 1.00 58.81 123 LEU A O 1
ATOM 867 N N . ASP A 1 124 ? -7.916 11.365 19.499 1.00 56.62 124 ASP A N 1
ATOM 868 C CA . ASP A 1 124 ? -8.787 10.389 20.149 1.00 56.62 124 ASP A CA 1
ATOM 869 C C . ASP A 1 124 ? -7.943 9.233 20.728 1.00 56.62 124 ASP A C 1
ATOM 871 O O . ASP A 1 124 ? -7.377 8.446 19.964 1.00 56.62 124 ASP A O 1
ATOM 875 N N . PRO A 1 125 ? -7.824 9.117 22.065 1.00 50.09 125 PRO A N 1
ATOM 876 C CA . PRO A 1 125 ? -7.028 8.091 22.737 1.00 50.09 125 PRO A CA 1
ATOM 877 C C . PRO A 1 125 ? -7.698 6.706 22.756 1.00 50.09 125 PRO A C 1
ATOM 879 O O . PRO A 1 125 ? -7.303 5.846 23.549 1.00 50.09 125 PRO A O 1
ATOM 882 N N . GLY A 1 126 ? -8.707 6.464 21.908 1.00 55.66 126 GLY A N 1
ATOM 883 C CA . GLY A 1 126 ? -9.168 5.111 21.590 1.00 55.66 126 GLY A CA 1
ATOM 884 C C . GLY A 1 126 ? -8.013 4.206 21.123 1.00 55.66 126 GLY A C 1
ATOM 885 O O . GLY A 1 126 ? -6.877 4.662 20.981 1.00 55.66 126 GLY A O 1
ATOM 886 N N . PRO A 1 127 ? -8.238 2.902 20.890 1.00 55.53 127 PRO A N 1
ATOM 887 C CA . PRO A 1 127 ? -7.182 2.016 20.407 1.00 55.53 127 PRO A CA 1
ATOM 888 C C . PRO A 1 127 ? -6.748 2.449 18.997 1.00 55.53 127 PRO A C 1
ATOM 890 O O . PRO A 1 127 ? -7.252 1.960 17.995 1.00 55.53 127 PRO A O 1
ATOM 893 N N . ALA A 1 128 ? -5.811 3.393 18.898 1.00 56.00 128 ALA A N 1
ATOM 894 C CA . ALA A 1 128 ? -5.452 4.050 17.643 1.00 56.00 128 ALA A CA 1
ATOM 895 C C . ALA A 1 128 ? -4.838 3.077 16.613 1.00 56.00 128 ALA A C 1
ATOM 897 O O . ALA A 1 128 ? -4.906 3.305 15.404 1.00 56.00 128 ALA A O 1
ATOM 898 N N . GLY A 1 129 ? -4.308 1.939 17.080 1.00 58.84 129 GLY A N 1
ATOM 899 C CA . GLY A 1 129 ? -3.890 0.820 16.231 1.00 58.84 129 GLY A CA 1
ATOM 900 C C . GLY A 1 129 ? -5.043 0.093 15.523 1.00 58.84 129 GLY A C 1
ATOM 901 O O . GLY A 1 129 ? -4.805 -0.553 14.506 1.00 58.84 129 GLY A O 1
ATOM 902 N N . ASP A 1 130 ? -6.285 0.229 15.994 1.00 69.75 130 ASP A N 1
ATOM 903 C CA . ASP A 1 130 ? -7.467 -0.403 15.388 1.00 69.75 130 ASP A CA 1
ATOM 904 C C . ASP A 1 130 ? -8.091 0.435 14.262 1.00 69.75 130 ASP A C 1
ATOM 906 O O . ASP A 1 130 ? -8.923 -0.074 13.514 1.00 69.75 130 ASP A O 1
ATOM 910 N N . LEU A 1 131 ? -7.666 1.693 14.104 1.00 77.19 131 LEU A N 1
ATOM 911 C CA . LEU A 1 131 ? -8.068 2.574 12.996 1.00 77.19 131 LEU A CA 1
ATOM 912 C C . LEU A 1 131 ? -7.055 2.570 11.842 1.00 77.19 131 LEU A C 1
ATOM 914 O O . LEU A 1 131 ? -7.215 3.309 10.867 1.00 77.19 131 LEU A O 1
ATOM 918 N N . THR A 1 132 ? -5.992 1.774 11.975 1.00 87.31 132 THR A N 1
ATOM 919 C CA . THR A 1 132 ? -4.891 1.720 11.018 1.00 87.31 132 THR A CA 1
ATOM 920 C C . THR A 1 132 ? -4.847 0.362 10.333 1.00 87.31 132 THR A C 1
ATOM 922 O O . THR A 1 132 ? -4.718 -0.678 10.986 1.00 87.31 132 THR A O 1
ATOM 925 N N . ALA A 1 133 ? -4.934 0.379 9.007 1.00 89.94 133 ALA A N 1
ATOM 926 C CA . ALA A 1 133 ? -4.859 -0.806 8.167 1.00 89.94 133 ALA A CA 1
ATOM 927 C C . ALA A 1 133 ? -3.491 -0.894 7.486 1.00 89.94 133 ALA A C 1
ATOM 929 O O . ALA A 1 133 ? -2.932 0.114 7.060 1.00 89.94 133 ALA A O 1
ATOM 930 N N . LEU A 1 134 ? -2.961 -2.103 7.349 1.00 91.19 134 LEU A N 1
ATOM 931 C CA . LEU A 1 134 ? -1.811 -2.400 6.505 1.00 91.19 134 LEU A CA 1
ATOM 932 C C . LEU A 1 134 ? -2.300 -3.208 5.308 1.00 91.19 134 LEU A C 1
ATOM 934 O O . LEU A 1 134 ? -2.886 -4.278 5.476 1.00 91.19 134 LEU A O 1
ATOM 938 N N . VAL A 1 135 ? -2.066 -2.690 4.108 1.00 92.25 135 VAL A N 1
ATOM 939 C CA . VAL A 1 135 ? -2.508 -3.292 2.849 1.00 92.25 135 VAL A CA 1
ATOM 940 C C . VAL A 1 135 ? -1.294 -3.836 2.115 1.00 92.25 135 VAL A C 1
ATOM 942 O O . VAL A 1 135 ? -0.376 -3.083 1.793 1.00 92.25 135 VAL A O 1
ATOM 945 N N . ALA A 1 136 ? -1.285 -5.139 1.848 1.00 90.81 136 ALA A N 1
ATOM 946 C CA . ALA A 1 136 ? -0.243 -5.786 1.060 1.00 90.81 136 ALA A CA 1
ATOM 947 C C . ALA A 1 136 ? -0.665 -5.839 -0.416 1.00 90.81 136 ALA A C 1
ATOM 949 O O . ALA A 1 136 ? -1.549 -6.614 -0.788 1.00 90.81 136 ALA A O 1
ATOM 950 N N . CYS A 1 137 ? -0.031 -5.018 -1.251 1.00 89.69 137 CYS A N 1
ATOM 951 C CA . CYS A 1 137 ? -0.252 -4.956 -2.691 1.00 89.69 137 CYS A CA 1
ATOM 952 C C . CYS A 1 137 ? 0.922 -5.567 -3.456 1.00 89.69 137 CYS A C 1
ATOM 954 O O . CYS A 1 137 ? 2.037 -5.066 -3.367 1.00 89.69 137 CYS A O 1
ATOM 956 N N . GLU A 1 138 ? 0.688 -6.571 -4.287 1.00 89.81 138 GLU A N 1
ATOM 957 C CA . GLU A 1 138 ? 1.652 -6.981 -5.307 1.00 89.81 138 GLU A CA 1
ATOM 958 C C . GLU A 1 138 ? 1.521 -6.094 -6.543 1.00 89.81 138 GLU A C 1
ATOM 960 O O . GLU A 1 138 ? 0.466 -6.057 -7.184 1.00 89.81 138 GLU A O 1
ATOM 965 N N . VAL A 1 139 ? 2.590 -5.366 -6.864 1.00 89.56 139 VAL A N 1
ATOM 966 C CA . VAL A 1 139 ? 2.597 -4.416 -7.978 1.00 89.56 139 VAL A CA 1
ATOM 967 C C . VAL A 1 139 ? 2.749 -5.121 -9.324 1.00 89.56 139 VAL A C 1
ATOM 969 O O . VAL A 1 139 ? 3.532 -6.062 -9.480 1.00 89.56 139 VAL A O 1
ATOM 972 N N . SER A 1 140 ? 2.003 -4.647 -10.316 1.00 88.88 140 SER A N 1
ATOM 973 C CA . SER A 1 140 ? 2.028 -5.152 -11.692 1.00 88.88 140 SER A CA 1
ATOM 974 C C . SER A 1 140 ? 3.319 -4.762 -12.415 1.00 88.88 140 SER A C 1
ATOM 976 O O . SER A 1 140 ? 4.035 -3.855 -12.003 1.00 88.88 140 SER A O 1
ATOM 978 N N . ALA A 1 141 ? 3.614 -5.420 -13.534 1.00 88.19 141 ALA A N 1
ATOM 979 C CA . ALA A 1 141 ? 4.743 -5.029 -14.369 1.00 88.19 141 ALA A CA 1
ATOM 980 C C . ALA A 1 141 ? 4.519 -3.647 -15.010 1.00 88.19 141 ALA A C 1
ATOM 982 O O . ALA A 1 141 ? 3.465 -3.379 -15.588 1.00 88.19 141 ALA A O 1
ATOM 983 N N . TYR A 1 142 ? 5.538 -2.793 -14.977 1.00 88.44 142 TYR A N 1
ATOM 984 C CA . TYR A 1 142 ? 5.603 -1.580 -15.778 1.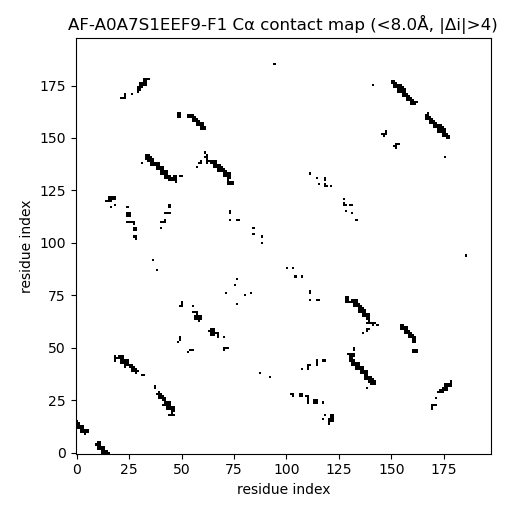00 88.44 142 TYR A CA 1
ATOM 985 C C . TYR A 1 142 ? 6.133 -1.906 -17.177 1.00 88.44 142 TYR A C 1
ATOM 987 O O . TYR A 1 142 ? 7.282 -2.304 -17.351 1.00 88.44 142 TYR A O 1
ATOM 995 N N . SER A 1 143 ? 5.293 -1.708 -18.193 1.00 84.56 143 SER A N 1
ATOM 996 C CA . SER A 1 143 ? 5.634 -1.948 -19.602 1.00 84.56 143 SER A CA 1
ATOM 997 C C . SER A 1 143 ? 6.008 -0.676 -20.372 1.00 84.56 143 SER A C 1
ATOM 999 O O . SER A 1 143 ? 6.089 -0.702 -21.601 1.00 84.56 143 SER A O 1
ATOM 1001 N N . GLY A 1 144 ? 6.152 0.462 -19.686 1.00 83.19 144 GLY A N 1
ATOM 1002 C CA . GLY A 1 144 ? 6.516 1.725 -20.323 1.00 83.19 144 GLY A CA 1
ATOM 1003 C C . GLY A 1 144 ? 8.014 1.826 -20.616 1.00 83.19 144 GLY A C 1
ATOM 1004 O O . GLY A 1 144 ? 8.835 1.088 -20.079 1.00 83.19 144 GLY A O 1
ATOM 1005 N N . SER A 1 145 ? 8.376 2.765 -21.490 1.00 77.88 145 SER A N 1
ATOM 1006 C CA . SER A 1 145 ? 9.765 3.002 -21.911 1.00 77.88 145 SER A CA 1
ATOM 1007 C C . SER A 1 145 ? 10.361 4.300 -21.362 1.00 77.88 145 SER A C 1
ATOM 1009 O O . SER A 1 145 ? 11.509 4.624 -21.659 1.00 77.88 145 SER A O 1
ATOM 1011 N N . SER A 1 146 ? 9.578 5.080 -20.616 1.00 85.62 146 SER A N 1
ATOM 1012 C CA . SER A 1 146 ? 10.020 6.345 -20.035 1.00 85.62 146 SER A CA 1
ATOM 1013 C C . SER A 1 146 ? 10.714 6.089 -18.706 1.00 85.62 146 SER A C 1
ATOM 1015 O O . SER A 1 146 ? 10.140 5.440 -17.836 1.00 85.62 146 SER A O 1
ATOM 1017 N N . TRP A 1 147 ? 11.919 6.635 -18.566 1.00 88.25 147 TRP A N 1
ATOM 1018 C CA . TRP A 1 147 ? 12.750 6.574 -17.368 1.00 88.25 147 TRP A CA 1
ATOM 1019 C C . TRP A 1 147 ? 13.284 7.972 -17.066 1.00 88.25 147 TRP A C 1
ATOM 1021 O O . TRP A 1 147 ? 13.544 8.754 -17.985 1.00 88.25 147 TRP A O 1
ATOM 1031 N N . GLY A 1 148 ? 13.419 8.290 -15.784 1.00 85.69 148 GLY A N 1
ATOM 1032 C CA . GLY A 1 148 ? 14.117 9.475 -15.317 1.00 85.69 148 GLY A CA 1
ATOM 1033 C C . GLY A 1 148 ? 15.607 9.407 -15.643 1.00 85.69 148 GLY A C 1
ATOM 1034 O O . GLY A 1 148 ? 16.156 8.358 -15.986 1.00 85.69 148 GLY A O 1
ATOM 1035 N N . SER A 1 149 ? 16.286 10.547 -15.538 1.00 85.38 149 SER A N 1
ATOM 1036 C CA . SER A 1 149 ? 17.741 10.632 -15.733 1.00 85.38 149 SER A CA 1
ATOM 1037 C C . SER A 1 149 ? 18.542 9.865 -14.676 1.00 85.38 149 SER A C 1
ATOM 1039 O O . SER A 1 149 ? 19.707 9.554 -14.895 1.00 85.38 149 SER A O 1
ATOM 1041 N N . ASP A 1 150 ? 17.919 9.585 -13.533 1.00 82.62 150 ASP A N 1
ATOM 1042 C CA . ASP A 1 150 ? 18.402 8.719 -12.456 1.00 82.62 150 ASP A CA 1
ATOM 1043 C C . ASP A 1 150 ? 18.211 7.222 -12.756 1.00 82.62 150 ASP A C 1
ATOM 1045 O O . ASP A 1 150 ? 18.649 6.375 -11.982 1.00 82.62 150 ASP A O 1
ATOM 1049 N N . GLY A 1 151 ? 17.582 6.886 -13.885 1.00 84.00 151 GLY A N 1
ATOM 1050 C CA . GLY A 1 151 ? 17.256 5.517 -14.252 1.00 84.00 151 GLY A CA 1
ATOM 1051 C C . GLY A 1 151 ? 16.024 4.971 -13.536 1.00 84.00 151 GLY A C 1
ATOM 1052 O O . GLY A 1 151 ? 15.746 3.793 -13.698 1.00 84.00 151 GLY A O 1
ATOM 1053 N N . LEU A 1 152 ? 15.270 5.786 -12.792 1.00 86.75 152 LEU A N 1
ATOM 1054 C CA . LEU A 1 152 ? 14.048 5.371 -12.102 1.00 86.75 152 LEU A CA 1
ATOM 1055 C C . LEU A 1 152 ? 12.813 5.926 -12.806 1.00 86.75 152 LEU A C 1
ATOM 1057 O O . LEU A 1 152 ? 12.837 6.989 -13.422 1.00 86.75 152 LEU A O 1
ATOM 1061 N N . PHE A 1 153 ? 11.694 5.221 -12.708 1.00 89.19 153 PHE A N 1
ATOM 1062 C CA . PHE A 1 153 ? 10.407 5.735 -13.152 1.00 89.19 153 PHE A CA 1
ATOM 1063 C C . PHE A 1 153 ? 9.531 6.037 -11.939 1.00 89.19 153 PHE A C 1
ATOM 1065 O O . PHE A 1 153 ? 9.025 5.129 -11.282 1.00 89.19 153 PHE A O 1
ATOM 1072 N N . THR A 1 154 ? 9.354 7.326 -11.641 1.00 92.19 154 THR A N 1
ATOM 1073 C CA . THR A 1 154 ? 8.519 7.780 -10.522 1.00 92.19 154 THR A CA 1
ATOM 1074 C C . THR A 1 154 ? 7.049 7.826 -10.925 1.00 92.19 154 THR A C 1
ATOM 1076 O O . THR A 1 154 ? 6.675 8.394 -11.949 1.00 92.19 154 THR A O 1
ATOM 1079 N N . THR A 1 155 ? 6.209 7.235 -10.087 1.00 93.44 155 THR A N 1
ATOM 1080 C CA . THR A 1 155 ? 4.763 7.103 -10.245 1.00 93.44 155 THR A CA 1
ATOM 1081 C C . THR A 1 15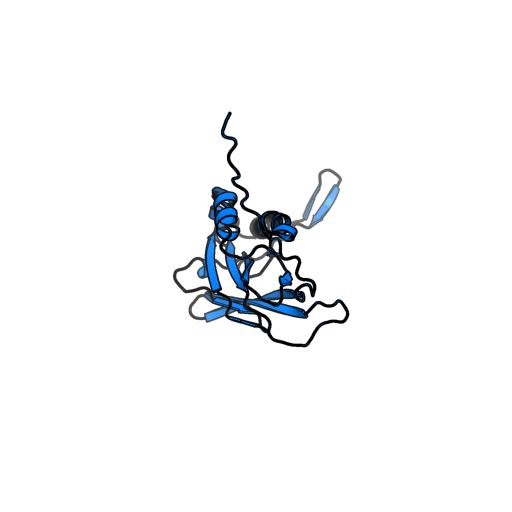5 ? 4.098 7.170 -8.870 1.00 93.44 155 THR A C 1
ATOM 1083 O O . THR A 1 155 ? 4.732 7.545 -7.884 1.00 93.44 155 THR A O 1
ATOM 1086 N N . ASN A 1 156 ? 2.816 6.822 -8.788 1.00 95.25 156 ASN A N 1
ATOM 1087 C CA . ASN A 1 156 ? 2.137 6.654 -7.511 1.00 95.25 156 ASN A CA 1
ATOM 1088 C C . ASN A 1 156 ? 1.465 5.289 -7.430 1.00 95.25 156 ASN A C 1
ATOM 1090 O O . ASN A 1 156 ? 0.835 4.839 -8.394 1.00 95.25 156 ASN A O 1
ATOM 1094 N N . ILE A 1 157 ? 1.564 4.680 -6.253 1.00 94.62 157 ILE A N 1
ATOM 1095 C CA . ILE A 1 157 ? 0.671 3.605 -5.837 1.00 94.62 157 ILE A CA 1
ATOM 1096 C C . ILE A 1 157 ? -0.566 4.237 -5.207 1.00 94.62 157 ILE A C 1
ATOM 1098 O O . ILE A 1 157 ? -0.467 5.206 -4.451 1.00 94.62 157 ILE A O 1
ATOM 1102 N N . VAL A 1 158 ? -1.732 3.712 -5.558 1.00 96.88 158 VAL A N 1
ATOM 1103 C CA . VAL A 1 158 ? -3.028 4.168 -5.073 1.00 96.88 158 VAL A CA 1
ATOM 1104 C C . VAL A 1 158 ? -3.729 2.996 -4.413 1.00 96.88 158 VAL A C 1
ATOM 1106 O O . VAL A 1 158 ? -3.857 1.929 -5.012 1.00 96.88 158 VAL A O 1
ATOM 1109 N N . VAL A 1 159 ? -4.200 3.212 -3.190 1.00 96.94 159 VAL A N 1
ATOM 1110 C CA . VAL A 1 159 ? -5.059 2.274 -2.470 1.00 96.94 159 VAL A CA 1
ATOM 1111 C C . VAL A 1 159 ? -6.436 2.903 -2.342 1.00 96.94 159 VAL A C 1
ATOM 1113 O O . VAL A 1 159 ? -6.555 4.070 -1.958 1.00 96.94 159 VAL A O 1
ATOM 1116 N N . GLN A 1 160 ? -7.469 2.142 -2.691 1.00 96.88 160 GLN A N 1
ATOM 1117 C CA . GLN A 1 160 ? -8.853 2.575 -2.580 1.00 96.88 160 GLN A CA 1
ATOM 1118 C C . GLN A 1 160 ? -9.653 1.639 -1.690 1.00 96.88 160 GLN A C 1
ATOM 1120 O O . GLN A 1 160 ? -9.458 0.426 -1.695 1.00 96.88 160 GLN A O 1
ATOM 1125 N N . TYR A 1 161 ? -10.591 2.218 -0.959 1.00 94.69 161 TYR A N 1
ATOM 1126 C CA . TYR A 1 161 ? -11.583 1.498 -0.174 1.00 94.69 161 TYR A CA 1
ATOM 1127 C C . TYR A 1 161 ? -12.896 2.280 -0.185 1.00 94.69 161 TYR A C 1
ATOM 1129 O O . TYR A 1 161 ? -12.952 3.423 -0.648 1.00 94.69 161 TYR A O 1
ATOM 1137 N N . THR A 1 162 ? -13.963 1.652 0.292 1.00 93.69 162 THR A N 1
ATOM 1138 C CA . THR A 1 162 ? -15.277 2.289 0.383 1.00 93.69 162 THR A CA 1
ATOM 1139 C C . THR A 1 162 ? -15.514 2.737 1.817 1.00 93.69 162 THR A C 1
ATOM 1141 O O . THR A 1 162 ? -15.346 1.950 2.739 1.00 93.69 162 THR A O 1
ATOM 1144 N N . SER A 1 163 ? -15.894 3.998 1.996 1.00 89.62 163 SER A N 1
ATOM 1145 C CA . SER A 1 163 ? -16.281 4.590 3.277 1.00 89.62 163 SER A CA 1
ATOM 1146 C C . SER A 1 163 ? -17.624 5.279 3.088 1.00 89.62 163 SER A C 1
ATOM 1148 O O . SER A 1 163 ? -17.780 6.090 2.175 1.00 89.62 163 SER A O 1
ATOM 1150 N N . GLU A 1 164 ? -18.626 4.882 3.874 1.00 88.38 164 GLU A N 1
ATOM 1151 C CA . GLU A 1 164 ? -19.993 5.428 3.804 1.00 88.38 164 GLU A CA 1
ATOM 1152 C C . GLU A 1 164 ? -20.585 5.462 2.373 1.00 88.38 164 GLU A C 1
ATOM 1154 O O . GLU A 1 164 ? -21.282 6.394 1.974 1.00 88.38 164 GLU A O 1
ATOM 1159 N N . GLY A 1 165 ? -20.288 4.440 1.561 1.00 86.44 165 GLY A N 1
ATOM 1160 C CA . GLY A 1 165 ? -20.752 4.345 0.169 1.00 86.44 165 GLY A CA 1
ATOM 1161 C C . GLY A 1 165 ? -19.986 5.217 -0.835 1.00 86.44 165 GLY A C 1
ATOM 1162 O O . GLY A 1 165 ? -20.357 5.261 -2.008 1.00 86.44 165 GLY A O 1
ATOM 1163 N N . THR A 1 166 ? -18.912 5.880 -0.406 1.00 91.00 166 THR A N 1
ATOM 1164 C CA . THR A 1 166 ? -18.018 6.675 -1.255 1.00 91.00 166 THR A CA 1
ATOM 1165 C C . THR A 1 166 ? -16.667 5.984 -1.402 1.00 91.00 166 THR A C 1
ATOM 1167 O O . THR A 1 166 ? -16.101 5.480 -0.435 1.00 91.00 166 THR A O 1
ATOM 1170 N N . THR A 1 167 ? -16.112 5.977 -2.614 1.00 93.62 167 THR A N 1
ATOM 1171 C CA . THR A 1 167 ? -14.746 5.495 -2.842 1.00 93.62 167 THR A CA 1
ATOM 1172 C C . THR A 1 167 ? -13.734 6.536 -2.378 1.00 93.62 167 THR A C 1
ATOM 1174 O O . THR A 1 167 ? -13.655 7.631 -2.937 1.00 93.62 167 THR A O 1
ATOM 1177 N N . VAL A 1 168 ? -12.929 6.172 -1.387 1.00 93.62 168 VAL A N 1
ATOM 1178 C CA . VAL A 1 168 ? -11.784 6.951 -0.918 1.00 93.62 168 VAL A CA 1
ATOM 1179 C C . VAL A 1 168 ? -10.537 6.404 -1.596 1.00 93.62 168 VAL A C 1
ATOM 1181 O O . VAL A 1 168 ? -10.296 5.202 -1.560 1.00 93.62 168 VAL A O 1
ATOM 1184 N N . GLY A 1 169 ? -9.745 7.274 -2.224 1.00 94.75 169 GLY A N 1
ATOM 1185 C CA . GLY A 1 169 ? -8.471 6.911 -2.840 1.00 94.75 169 GLY A CA 1
ATOM 1186 C C . GLY A 1 169 ? -7.323 7.695 -2.232 1.00 94.75 169 GLY A C 1
ATOM 1187 O O . GLY A 1 169 ? -7.336 8.924 -2.248 1.00 94.75 169 GLY A O 1
ATOM 1188 N N . LEU A 1 170 ? -6.324 6.980 -1.726 1.00 95.88 170 LEU A N 1
ATOM 1189 C CA . LEU A 1 170 ? -5.096 7.555 -1.196 1.00 95.88 170 LEU A CA 1
ATOM 1190 C C . LEU A 1 170 ? -3.936 7.165 -2.101 1.00 95.88 170 LEU A C 1
ATOM 1192 O O . LEU A 1 170 ? -3.803 6.002 -2.473 1.00 95.88 170 LEU A O 1
ATOM 1196 N N . SER A 1 171 ? -3.097 8.135 -2.449 1.00 95.88 171 SER A N 1
ATOM 1197 C CA . SER A 1 171 ? -1.940 7.924 -3.314 1.00 95.88 171 SER A CA 1
ATOM 1198 C C . SER A 1 171 ? -0.653 8.327 -2.616 1.00 95.88 171 SER A C 1
ATOM 1200 O O . SER A 1 171 ? -0.617 9.358 -1.946 1.00 95.88 171 SER A O 1
ATOM 1202 N N . THR A 1 172 ? 0.413 7.570 -2.839 1.00 94.81 172 THR A N 1
ATOM 1203 C CA . THR A 1 172 ? 1.762 7.937 -2.403 1.00 94.81 172 THR A CA 1
ATOM 1204 C C . THR A 1 172 ? 2.782 7.631 -3.492 1.00 94.81 172 THR A C 1
ATOM 1206 O O . THR A 1 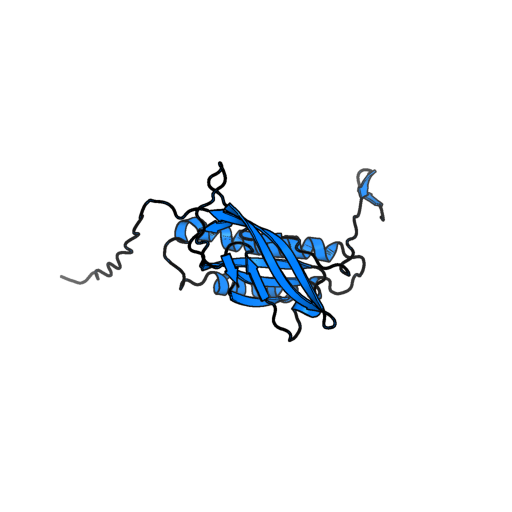172 ? 2.536 6.790 -4.364 1.00 94.81 172 THR A O 1
ATOM 1209 N N . ALA A 1 173 ? 3.922 8.318 -3.437 1.00 93.00 173 ALA A N 1
ATOM 1210 C CA . ALA A 1 173 ? 4.997 8.149 -4.399 1.00 93.00 173 ALA A CA 1
ATOM 1211 C C . ALA A 1 173 ? 5.533 6.711 -4.374 1.00 93.00 173 ALA A C 1
ATOM 1213 O O . ALA A 1 173 ? 5.729 6.109 -3.318 1.00 93.00 173 ALA A O 1
ATOM 1214 N N . PHE A 1 174 ? 5.777 6.178 -5.563 1.00 90.12 174 PHE A N 1
ATOM 1215 C CA . PHE A 1 174 ? 6.316 4.847 -5.787 1.00 90.12 174 PHE A CA 1
ATOM 1216 C C . PHE A 1 174 ? 7.219 4.868 -7.015 1.00 90.12 174 PHE A C 1
ATOM 1218 O O . PHE A 1 174 ? 7.008 5.668 -7.927 1.00 90.12 174 PHE A O 1
ATOM 1225 N N . GLN A 1 175 ? 8.222 4.002 -7.060 1.00 91.12 175 GLN A N 1
ATOM 1226 C CA . GLN A 1 175 ? 9.197 3.990 -8.142 1.00 91.12 175 GLN A CA 1
ATOM 1227 C C . GLN A 1 175 ? 9.337 2.604 -8.756 1.00 91.12 175 GLN A C 1
ATOM 1229 O O . GLN A 1 175 ? 9.328 1.589 -8.064 1.00 91.12 175 GLN A O 1
ATOM 1234 N N . TYR A 1 176 ? 9.499 2.569 -10.075 1.00 88.38 176 TYR A N 1
ATOM 1235 C CA . TYR A 1 176 ? 10.066 1.410 -10.741 1.00 88.38 176 TYR A CA 1
ATOM 1236 C C . TYR A 1 176 ? 11.548 1.632 -10.994 1.00 88.38 176 TYR A C 1
ATOM 1238 O O . TYR A 1 176 ? 11.956 2.730 -11.376 1.00 88.38 176 TYR A O 1
ATOM 1246 N N . ALA A 1 177 ? 12.322 0.566 -10.852 1.00 86.81 177 ALA A N 1
ATOM 1247 C CA . ALA A 1 177 ? 13.682 0.463 -11.345 1.00 86.81 177 ALA A CA 1
ATOM 1248 C C . ALA A 1 177 ? 13.742 -0.518 -12.522 1.00 86.81 177 ALA A C 1
ATOM 1250 O O . ALA A 1 177 ? 13.001 -1.506 -12.543 1.00 86.81 177 ALA A O 1
ATOM 1251 N N . PRO A 1 178 ? 14.606 -0.276 -13.516 1.00 81.62 178 PRO A N 1
ATOM 1252 C CA . PRO A 1 178 ? 14.793 -1.188 -14.629 1.00 81.62 178 PRO A CA 1
ATOM 1253 C C . PRO A 1 178 ? 15.307 -2.532 -14.114 1.00 81.62 178 PRO A C 1
ATOM 1255 O O . PRO A 1 178 ? 16.084 -2.599 -13.160 1.00 81.62 178 PRO A O 1
ATOM 1258 N N . ASP A 1 179 ? 14.897 -3.618 -14.770 1.00 73.00 179 ASP A N 1
ATOM 1259 C CA . ASP A 1 179 ? 15.516 -4.914 -14.515 1.00 73.00 179 ASP A CA 1
ATOM 1260 C C . ASP A 1 179 ? 17.021 -4.820 -14.813 1.00 73.00 179 ASP A C 1
ATOM 1262 O O . ASP A 1 179 ? 17.410 -4.230 -15.830 1.00 73.00 179 ASP A O 1
ATOM 1266 N N . PRO A 1 180 ? 17.897 -5.385 -13.964 1.00 62.38 180 PRO A N 1
ATOM 1267 C CA . PRO A 1 180 ? 19.318 -5.357 -14.248 1.00 62.38 180 PRO A CA 1
ATOM 1268 C C . PRO A 1 180 ? 19.582 -6.084 -15.558 1.00 62.38 180 PRO A C 1
ATOM 1270 O O . PRO A 1 180 ? 19.205 -7.239 -15.752 1.00 62.38 180 PRO A O 1
ATOM 1273 N N . SER A 1 181 ? 20.281 -5.404 -16.457 1.00 53.25 181 SER A N 1
ATOM 1274 C CA . SER A 1 181 ? 20.591 -5.866 -17.810 1.00 53.25 181 SER A CA 1
ATOM 1275 C C . SER A 1 181 ? 21.646 -6.985 -17.868 1.00 53.25 181 SER A C 1
ATOM 1277 O O . SER A 1 181 ? 22.210 -7.253 -18.926 1.00 53.25 181 SER A O 1
ATOM 1279 N N . GLY A 1 182 ? 21.909 -7.673 -16.753 1.00 44.84 182 GLY A N 1
ATOM 1280 C CA . GLY A 1 182 ? 22.883 -8.752 -16.643 1.00 44.84 182 GLY A CA 1
ATOM 1281 C C . GLY A 1 182 ? 22.271 -9.972 -15.969 1.00 44.84 182 GLY A C 1
ATOM 1282 O O . GLY A 1 182 ? 22.001 -9.961 -14.771 1.00 44.84 182 GLY A O 1
ATOM 1283 N N . ALA A 1 183 ? 22.074 -11.040 -16.736 1.00 41.09 183 ALA A N 1
ATOM 1284 C CA . ALA A 1 183 ? 21.675 -12.338 -16.220 1.00 41.09 183 ALA A CA 1
ATOM 1285 C C . ALA A 1 183 ? 22.773 -12.911 -15.306 1.00 41.09 183 ALA A C 1
ATOM 1287 O O . ALA A 1 183 ? 23.672 -13.613 -15.762 1.00 41.09 183 ALA A O 1
ATOM 1288 N N . ALA A 1 184 ? 22.683 -12.667 -14.002 1.00 39.38 184 ALA A N 1
ATOM 1289 C CA . ALA A 1 184 ? 23.210 -13.620 -13.040 1.00 39.38 184 ALA A CA 1
ATOM 1290 C C . ALA A 1 184 ? 22.178 -14.748 -12.940 1.00 39.38 184 ALA A C 1
ATOM 1292 O O . ALA A 1 184 ? 21.300 -14.743 -12.079 1.00 39.38 184 ALA A O 1
ATOM 1293 N N . VAL A 1 185 ? 22.243 -15.701 -13.874 1.00 39.09 185 VAL A N 1
ATOM 1294 C CA . VAL A 1 185 ? 21.608 -17.003 -13.674 1.00 39.09 185 VAL A CA 1
ATOM 1295 C C . VAL A 1 185 ? 22.341 -17.635 -12.496 1.00 39.09 185 VAL A C 1
ATOM 1297 O O . VAL A 1 185 ? 23.389 -18.253 -12.662 1.00 39.09 185 VAL A O 1
ATOM 1300 N N . ALA A 1 186 ? 21.827 -17.437 -11.286 1.00 40.25 186 ALA A N 1
ATOM 1301 C CA . ALA A 1 186 ? 22.195 -18.265 -10.157 1.00 40.25 186 ALA A CA 1
ATOM 1302 C C . ALA A 1 186 ? 21.604 -19.655 -10.427 1.00 40.25 186 ALA A C 1
ATOM 1304 O O . ALA A 1 186 ? 20.491 -19.971 -10.013 1.00 40.25 186 ALA A O 1
ATOM 1305 N N . THR A 1 187 ? 22.322 -20.484 -11.185 1.00 37.22 187 THR A N 1
ATOM 1306 C CA . THR A 1 187 ? 22.104 -21.929 -11.157 1.00 37.22 187 THR A CA 1
ATOM 1307 C C . THR A 1 187 ? 22.403 -22.383 -9.737 1.00 37.22 187 THR A C 1
ATOM 1309 O O . THR A 1 187 ? 23.561 -22.547 -9.357 1.00 37.22 187 THR A O 1
ATOM 1312 N N . VAL A 1 188 ? 21.354 -22.549 -8.933 1.00 38.34 188 VAL A N 1
ATOM 1313 C CA . VAL A 1 188 ? 21.424 -23.322 -7.697 1.00 38.34 188 VAL A CA 1
ATOM 1314 C C . VAL A 1 188 ? 21.699 -24.760 -8.126 1.00 38.34 188 VAL A C 1
ATOM 1316 O O . VAL A 1 188 ? 20.793 -25.467 -8.561 1.00 38.34 188 VAL A O 1
ATOM 1319 N N . SER A 1 189 ? 22.969 -25.170 -8.083 1.00 39.06 189 SER A N 1
ATOM 1320 C CA . SER A 1 189 ? 23.313 -26.585 -8.194 1.00 39.06 189 SER A CA 1
ATOM 1321 C C . SER A 1 189 ? 22.813 -27.272 -6.930 1.00 39.06 189 SER A C 1
ATOM 1323 O O . SER A 1 189 ? 23.348 -27.057 -5.842 1.00 39.06 189 SER A O 1
ATOM 1325 N N . THR A 1 190 ? 21.776 -28.093 -7.052 1.00 48.72 190 THR A N 1
ATOM 1326 C CA . THR A 1 190 ? 21.458 -29.102 -6.043 1.00 48.72 190 THR A CA 1
ATOM 1327 C C . THR A 1 190 ? 22.374 -30.304 -6.251 1.00 48.72 190 THR A C 1
ATOM 1329 O O . THR A 1 190 ? 21.904 -31.389 -6.589 1.00 48.72 190 THR A O 1
ATOM 1332 N N . ASP A 1 191 ? 23.682 -30.138 -6.048 1.00 42.28 191 ASP A N 1
ATOM 1333 C CA . ASP A 1 191 ? 24.565 -31.290 -5.870 1.00 42.28 191 ASP A CA 1
ATOM 1334 C C . ASP A 1 191 ? 24.340 -31.850 -4.462 1.00 42.28 191 ASP A C 1
ATOM 1336 O O . ASP A 1 191 ? 25.086 -31.616 -3.514 1.00 42.28 191 ASP A O 1
ATOM 1340 N N . HIS A 1 192 ? 23.264 -32.623 -4.324 1.00 48.84 192 HIS A N 1
ATOM 1341 C CA . HIS A 1 192 ? 23.206 -33.723 -3.368 1.00 48.84 192 HIS A CA 1
ATOM 1342 C C . HIS A 1 192 ? 24.006 -34.901 -3.944 1.00 48.84 192 HIS A C 1
ATOM 1344 O O . HIS A 1 192 ? 23.460 -35.922 -4.355 1.00 48.84 192 HIS A O 1
ATOM 1350 N N . GLY A 1 193 ? 25.330 -34.741 -3.996 1.00 39.62 193 GLY A N 1
ATOM 1351 C CA . GLY A 1 193 ? 26.268 -35.831 -4.244 1.00 39.62 193 GLY A CA 1
ATOM 1352 C C . GLY A 1 193 ? 26.586 -36.526 -2.928 1.00 39.62 193 GLY A C 1
ATOM 1353 O O . GLY A 1 193 ? 27.471 -36.094 -2.194 1.00 39.62 193 GLY A O 1
ATOM 1354 N N . GLY A 1 194 ? 25.814 -37.564 -2.606 1.00 37.00 194 GLY A N 1
ATOM 1355 C CA . GLY A 1 194 ? 25.961 -38.356 -1.392 1.00 37.00 194 GLY A CA 1
ATOM 1356 C C . GLY A 1 194 ? 27.373 -38.915 -1.207 1.00 37.00 194 GLY A C 1
ATOM 1357 O O . GLY A 1 194 ? 27.950 -39.521 -2.108 1.00 37.00 194 GLY A O 1
ATOM 1358 N N . ALA A 1 195 ? 27.905 -38.754 0.002 1.00 46.03 195 ALA A N 1
ATOM 1359 C CA . ALA A 1 195 ? 29.038 -39.532 0.467 1.00 46.03 195 ALA A CA 1
ATOM 1360 C C . ALA A 1 195 ? 28.574 -40.969 0.770 1.00 46.03 195 ALA A C 1
ATOM 1362 O O . ALA A 1 195 ? 27.950 -41.239 1.792 1.00 46.03 195 ALA A O 1
ATOM 1363 N N . SER A 1 196 ? 28.893 -41.887 -0.136 1.00 42.59 196 SER A N 1
ATOM 1364 C CA . SER A 1 196 ? 28.966 -43.342 0.067 1.00 42.59 196 SER A CA 1
ATOM 1365 C C . SER A 1 196 ? 29.880 -43.872 -1.040 1.00 42.59 196 SER A C 1
ATOM 1367 O O . SER A 1 196 ? 29.719 -43.441 -2.176 1.00 42.59 196 SER A O 1
ATOM 1369 N N . SER A 1 197 ? 30.839 -44.775 -0.883 1.00 43.25 197 SER A N 1
ATOM 1370 C CA . SER A 1 197 ? 31.265 -45.700 0.171 1.00 43.25 197 SER A CA 1
ATOM 1371 C C . SER A 1 197 ? 32.496 -46.434 -0.397 1.00 43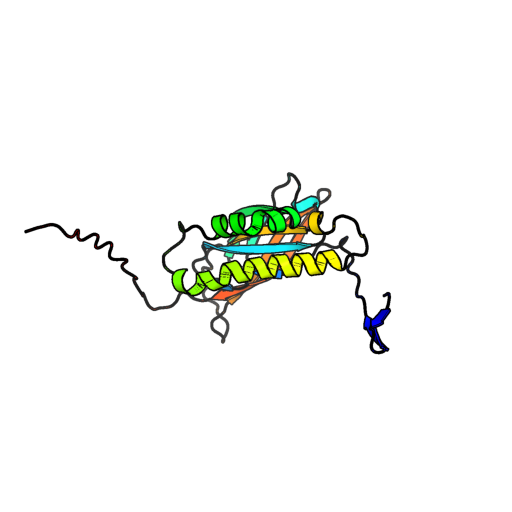.25 197 SER A C 1
ATOM 1373 O O . SER A 1 197 ? 32.536 -46.616 -1.617 1.00 43.25 197 SER A O 1
ATOM 1375 N N . GLY A 1 198 ? 33.412 -46.938 0.436 1.00 40.00 198 GLY A N 1
ATOM 1376 C CA . GLY A 1 198 ? 34.412 -47.940 0.024 1.00 40.00 198 GLY A CA 1
ATOM 1377 C C . GLY A 1 198 ? 35.802 -47.697 0.570 1.00 40.00 198 GLY A C 1
ATOM 1378 O O . GLY A 1 198 ? 36.554 -46.966 -0.105 1.00 40.00 198 GLY A O 1
#

Sequence (198 aa):
GLVEVDKDGNDAAIEFRDLSVPSIPMVAPSEAPARGGSVVLVALAGAPDALGTDPVTCFVISAGACTVHGVVKLSDWEAKGAGYAELLTNPTFSAFLASSSVATSDGYAAVARAARETAQLTLDPGPAGDLTALVACEVSAYSGSSWGSDGLFTTNIVVQYTSEGTTVGLSTAFQYAPDPSGAAVATVSTDHGGASSG

pLDDT: mean 74.94, std 18.48, range [33.44, 96.94]

Foldseek 3Di:
DDFDQPPVRDTDPLQADALCDKAWLDKPPLEEAQQFQQKMKTKIFSALQPVPPWDKWKAWPQFGTWDWPDKDQLVVCVVCVVVVLCVNLPPPDDPPCPVVVVVGSVRVVVSSVSNVVNLVSHPDPDPSSSSMMIIITGYHHRPDDDADPVQKDKTWMWMWTDDPNDIDIYIDIGIYHYDPPDDPPPPPPPPPPDDDDD

Mean predicted aligned error: 11.74 Å

Secondary structure (DSSP, 8-state):
-EEEEPTTS-EEEE--B-TTS-B---EESSEEETT---EEEEEEBT-GGGGSSSPPEEEETTTEEPEEEEEEEHHHHHHHHHHHHHHHHSSSS-TTGGGTHHHHHHHHHHHHHHHHHHHHTBSS-S-GGGG-EEEEEEPPP-------TTS-EEEEEEEEEEETTEEEEEEEEEEEEPPPSS----------------